Protein AF-0000000087518814 (afdb_homodimer)

Nearest PDB structures (foldseek):
  7utz-assembly1_A  TM=7.780E-01  e=1.121E-02  Homo sapiens
  7t9i-assembly1_A  TM=7.870E-01  e=1.249E-02  Homo sapiens
  1fl7-assembly3_A  TM=7.746E-01  e=1.635E-02  Homo sapiens
  2k8p-assembly1_A  TM=5.997E-01  e=5.975E-02  Homo sapiens
  6l6r-assembly1_C  TM=5.855E-01  e=1.025E-01  Homo sapiens

Organism: NCBI:txid62062

pLDDT: mean 70.69, std 22.8, range [23.52, 96.56]

Solvent-accessible surface area (backbone atoms only — not comparable to full-atom values): 14134 Å² total; per-residue (Å²): 137,84,85,81,82,77,80,77,79,59,64,23,68,44,74,60,77,68,76,71,79,78,71,63,60,31,43,80,39,29,35,80,36,80,43,66,40,51,43,29,52,39,98,83,41,66,24,32,33,75,44,79,37,24,24,12,39,35,21,14,47,15,26,21,31,53,37,39,42,59,49,18,60,76,46,73,62,70,41,54,62,43,55,50,52,32,14,26,29,64,76,33,72,45,75,42,79,40,67,28,49,26,87,93,45,97,57,62,57,73,42,76,42,61,23,43,74,35,41,34,62,35,75,58,68,77,62,86,119,144,84,89,80,79,76,80,76,76,59,59,23,66,49,70,58,79,69,77,70,78,76,70,63,59,30,43,82,39,29,34,80,36,77,45,63,41,50,40,28,51,38,98,84,42,66,25,33,33,76,43,80,36,26,22,13,38,35,21,12,47,16,26,20,30,54,38,40,42,59,50,19,60,74,46,72,62,69,40,55,59,42,54,50,51,32,14,25,30,64,75,32,71,44,76,42,82,40,66,30,51,27,87,91,45,94,57,64,55,73,41,77,42,62,24,43,74,35,41,34,64,35,77,58,68,79,62,87,120

Radius of gyration: 26.0 Å; Cα contacts (8 Å, |Δi|>4): 645; chains: 2; bounding box: 38×91×62 Å

InterPro domains:
  IPR000476 Glycoprotein hormone alpha chain [PF00236] (48-125)
  IPR000476 Glycoprotein hormone alpha chain [PS50277] (38-129)
  IPR029034 Cystine-knot cytokine [G3DSA:2.10.90.10] (36-128)
  IPR029034 Cystine-knot cytokine [SSF57501] (51-124)
  IPR052680 Glycoprotein Hormones Alpha Subunit [PTHR31129] (30-129)

Foldseek 3Di:
DPDPPPPQPQPFPFPFPCPFPADPDDDADKDWTKGKTKGASDPVRLWIDIDIAIDIDDDWDKDKDQDDVVVCVVVVNPPGIDMAIWDKDQPDKDWDWTWIDRPVDPDTDTDIDIHRPDIHTGHPPPPPD/DDDPPPPQPQPQPFPFPCPPPADPDDDADKDWTKTKTKGASDPVRLWIDIDIAIDIDDDWDKDKDQDDPVVCVVVVNPPGIDMAIWDKDQPDKDWDWTWIDRPVDPDTDTDIDIHGDDIHTGHPPPPPD

Sequence (258 aa):
MRNGLWSLELITKFYVLNYVEYWPVGNNNSLLHPFNVTIRSDRRGTCKGTHVVYACVGYCESSAFPSRYSVLVASNFTHNITSASRCCTISKDAKIKVRLDCPRARHHDDIEILTARACHCDMCRKSRYMRNGLWSLELITKFYVLNYVEYWPVGNNNSLLHPFNVTIRSDRRGTCKGTHVVYACVGYCESSAFPSRYSVLVASNFTHNITSASRCCTISKDAKIKVRLDCPRARHHDDIEILTARACHCDMCRKSRY

Secondary structure (DSSP, 8-state):
--------------------------SSEEEEEEEEEEEESSTT-SSEEEEEEEEEEEEEEEEEEEPPHHHHHHTTT---EEEEEEEEEEEEEEEEEEEPB-TT-S-PPEEEEEEEEEEEEEE------/--------------------------SSEEEEEEEEEEEESSTT-SSEEEEEEEEEEEEEEEEEEEPPHHHHHHTTT---EEEEEEEEEEEEEEEEEEEPB-TT-S-PPEEEEEEEEEEEEEE------

Structure (mmCIF, N/CA/C/O backbone):
data_AF-0000000087518814-model_v1
#
loop_
_entity.id
_entity.type
_entity.pdbx_description
1 polymer 'Glycoprotein hormones alpha chain'
#
loop_
_atom_site.group_PDB
_atom_site.id
_atom_site.type_symbol
_atom_site.label_atom_id
_atom_site.label_alt_id
_atom_site.label_comp_id
_atom_site.label_asym_id
_atom_site.label_entity_id
_atom_site.label_seq_id
_atom_site.pdbx_PDB_ins_code
_atom_site.Cartn_x
_atom_site.Cartn_y
_atom_site.Cartn_z
_atom_site.occupancy
_atom_site.B_iso_or_equiv
_atom_site.auth_seq_id
_atom_site.auth_comp_id
_atom_site.auth_asym_id
_atom_site.auth_atom_id
_atom_site.pdbx_PDB_model_num
ATOM 1 N N . MET A 1 1 ? -16.406 -31.062 -44.844 1 24.12 1 MET A N 1
ATOM 2 C CA . MET A 1 1 ? -17.078 -31.328 -43.594 1 24.12 1 MET A CA 1
ATOM 3 C C . MET A 1 1 ? -16.219 -30.844 -42.406 1 24.12 1 MET A C 1
ATOM 5 O O . MET A 1 1 ? -15.172 -31.422 -42.125 1 24.12 1 MET A O 1
ATOM 9 N N . ARG A 1 2 ? -15.828 -29.609 -42.25 1 30.88 2 ARG A N 1
ATOM 10 C CA . ARG A 1 2 ? -14.797 -28.719 -41.719 1 30.88 2 ARG A CA 1
ATOM 11 C C . ARG A 1 2 ? -14.836 -28.672 -40.219 1 30.88 2 ARG A C 1
ATOM 13 O O . ARG A 1 2 ? -15.844 -28.281 -39.625 1 30.88 2 ARG A O 1
ATOM 20 N N . ASN A 1 3 ? -14.18 -29.766 -39.438 1 24.86 3 ASN A N 1
ATOM 21 C CA . ASN A 1 3 ? -14.039 -30.297 -38.062 1 24.86 3 ASN A CA 1
ATOM 22 C C . ASN A 1 3 ? -13.797 -29.172 -37.062 1 24.86 3 ASN A C 1
ATOM 24 O O . ASN A 1 3 ? -12.945 -28.312 -37.281 1 24.86 3 ASN A O 1
ATOM 28 N N . GLY A 1 4 ? -14.82 -28.719 -36.25 1 26.59 4 GLY A N 1
ATOM 29 C CA . GLY A 1 4 ? -15.359 -27.781 -35.281 1 26.59 4 GLY A CA 1
ATOM 30 C C . GLY A 1 4 ? -14.594 -27.781 -33.969 1 26.59 4 GLY A C 1
ATOM 31 O O . GLY A 1 4 ? -14.945 -28.5 -33.031 1 26.59 4 GLY A O 1
ATOM 32 N N . LEU A 1 5 ? -13.18 -28 -33.812 1 27.58 5 LEU A N 1
ATOM 33 C CA . LEU A 1 5 ? -12.227 -28.172 -32.719 1 27.58 5 LEU A CA 1
ATOM 34 C C . LEU A 1 5 ? -12.375 -27.078 -31.688 1 27.58 5 LEU A C 1
ATOM 36 O O . LEU A 1 5 ? -12.078 -25.906 -31.969 1 27.58 5 LEU A O 1
ATOM 40 N N . TRP A 1 6 ? -13.492 -27 -30.984 1 25.48 6 TRP A N 1
ATOM 41 C CA . TRP A 1 6 ? -13.945 -26.188 -29.875 1 25.48 6 TRP A CA 1
ATOM 42 C C . TRP A 1 6 ? -12.914 -26.172 -28.75 1 25.48 6 TRP A C 1
ATOM 44 O O . TRP A 1 6 ? -12.531 -27.219 -28.234 1 25.48 6 TRP A O 1
ATOM 54 N N . SER A 1 7 ? -11.805 -25.344 -28.75 1 25.95 7 SER A N 1
ATOM 55 C CA . SER A 1 7 ? -10.664 -24.984 -27.906 1 25.95 7 SER A CA 1
ATOM 56 C C . SER A 1 7 ? -11.086 -24.797 -26.453 1 25.95 7 SER A C 1
ATOM 58 O O . SER A 1 7 ? -11.977 -24 -26.156 1 25.95 7 SER A O 1
ATOM 60 N N . LEU A 1 8 ? -11.258 -25.844 -25.609 1 26.7 8 LEU A N 1
ATOM 61 C CA . LEU A 1 8 ? -11.609 -26.047 -24.203 1 26.7 8 LEU A CA 1
ATOM 62 C C . LEU A 1 8 ? -10.953 -24.984 -23.328 1 26.7 8 LEU A C 1
ATOM 64 O O . LEU A 1 8 ? -9.75 -24.75 -23.422 1 26.7 8 LEU A O 1
ATOM 68 N N . GLU A 1 9 ? -11.688 -23.969 -22.922 1 26.53 9 GLU A N 1
ATOM 69 C CA . GLU A 1 9 ? -11.5 -22.859 -22 1 26.53 9 GLU A CA 1
ATOM 70 C C . GLU A 1 9 ? -11.039 -23.344 -20.625 1 26.53 9 GLU A C 1
ATOM 72 O O . GLU A 1 9 ? -11.836 -23.859 -19.844 1 26.53 9 GLU A O 1
ATOM 77 N N . LEU A 1 10 ? -9.938 -24.156 -20.438 1 28.5 10 LEU A N 1
ATOM 78 C CA . LEU A 1 10 ? -9.297 -24.672 -19.219 1 28.5 10 LEU A CA 1
ATOM 79 C C . LEU A 1 10 ? -9.359 -23.641 -18.109 1 28.5 10 LEU A C 1
ATOM 81 O O . LEU A 1 10 ? -8.836 -22.531 -18.25 1 28.5 10 LEU A O 1
ATOM 85 N N . ILE A 1 11 ? -10.484 -23.531 -17.406 1 29.33 11 ILE A N 1
ATOM 86 C CA . ILE A 1 11 ? -10.828 -22.75 -16.219 1 29.33 11 ILE A CA 1
ATOM 87 C C . ILE A 1 11 ? -9.898 -23.125 -15.062 1 29.33 11 ILE A C 1
ATOM 89 O O . ILE A 1 11 ? -10 -24.219 -14.5 1 29.33 11 ILE A O 1
ATOM 93 N N . THR A 1 12 ? -8.594 -23.328 -15.133 1 29.7 12 THR A N 1
ATOM 94 C CA . THR A 1 12 ? -7.625 -23.641 -14.086 1 29.7 12 THR A CA 1
ATOM 95 C C . THR A 1 12 ? -7.902 -22.812 -12.836 1 29.7 12 THR A C 1
ATOM 97 O O . THR A 1 12 ? -7.938 -21.578 -12.883 1 29.7 12 THR A O 1
ATOM 100 N N . LYS A 1 13 ? -8.859 -23.25 -11.969 1 29.52 13 LYS A N 1
ATOM 101 C CA . LYS A 1 13 ? -9.234 -22.781 -10.633 1 29.52 13 LYS A CA 1
ATOM 102 C C . LYS A 1 13 ? -8.023 -22.719 -9.711 1 29.52 13 LYS A C 1
ATOM 104 O O . LYS A 1 13 ? -7.426 -23.734 -9.383 1 29.52 13 LYS A O 1
ATOM 109 N N . PHE A 1 14 ? -7.09 -21.969 -9.883 1 29.31 14 PHE A N 1
ATOM 110 C CA . PHE A 1 14 ? -5.879 -21.812 -9.086 1 29.31 14 PHE A CA 1
ATOM 111 C C . PHE A 1 14 ? -6.219 -21.516 -7.633 1 29.31 14 PHE A C 1
ATOM 113 O O . PHE A 1 14 ? -6.785 -20.469 -7.324 1 29.31 14 PHE A O 1
ATOM 120 N N . TYR A 1 15 ? -6.793 -22.578 -6.867 1 26.38 15 TYR A N 1
ATOM 121 C CA . TYR A 1 15 ? -6.871 -22.297 -5.438 1 26.38 15 TYR A CA 1
ATOM 122 C C . TYR A 1 15 ? -5.48 -22.125 -4.84 1 26.38 15 TYR A C 1
ATOM 124 O O . TYR A 1 15 ? -4.672 -23.062 -4.859 1 26.38 15 TYR A O 1
ATOM 132 N N . VAL A 1 16 ? -4.777 -21.156 -5.051 1 28.56 16 VAL A N 1
ATOM 133 C CA . VAL A 1 16 ? -3.484 -20.875 -4.441 1 28.56 16 VAL A CA 1
ATOM 134 C C . VAL A 1 16 ? -3.643 -20.75 -2.928 1 28.56 16 VAL A C 1
ATOM 136 O O . VAL A 1 16 ? -4.418 -19.922 -2.449 1 28.56 16 VAL A O 1
ATOM 139 N N . LEU A 1 17 ? -3.639 -21.891 -2.111 1 26.5 17 LEU A N 1
ATOM 140 C CA . LEU A 1 17 ? -3.525 -21.844 -0.657 1 26.5 17 LEU A CA 1
ATOM 141 C C . LEU A 1 17 ? -2.238 -21.141 -0.234 1 26.5 17 LEU A C 1
ATOM 143 O O . LEU A 1 17 ? -1.145 -21.688 -0.425 1 26.5 17 LEU A O 1
ATOM 147 N N . ASN A 1 18 ? -2.033 -20.031 -0.543 1 28.17 18 ASN A N 1
ATOM 148 C CA . ASN A 1 18 ? -0.794 -19.281 -0.364 1 28.17 18 ASN A CA 1
ATOM 149 C C . ASN A 1 18 ? -0.515 -19 1.11 1 28.17 18 ASN A C 1
ATOM 151 O O . ASN A 1 18 ? -1.258 -18.266 1.758 1 28.17 18 ASN A O 1
ATOM 155 N N . TYR A 1 19 ? -0.22 -20.141 1.867 1 25.91 19 TYR A N 1
ATOM 156 C CA . TYR A 1 19 ? 0.313 -19.766 3.174 1 25.91 19 TYR A CA 1
ATOM 157 C C . TYR A 1 19 ? 1.631 -19.016 3.035 1 25.91 19 TYR A C 1
ATOM 159 O O . TYR A 1 19 ? 2.582 -19.531 2.432 1 25.91 19 TYR A O 1
ATOM 167 N N . VAL A 1 20 ? 1.594 -17.859 2.717 1 34.25 20 VAL A N 1
ATOM 168 C CA . VAL A 1 20 ? 2.828 -17.078 2.686 1 34.25 20 VAL A CA 1
ATOM 169 C C . VAL A 1 20 ? 3.389 -16.953 4.102 1 34.25 20 VAL A C 1
ATOM 171 O O . VAL A 1 20 ? 2.648 -16.656 5.043 1 34.25 20 VAL A O 1
ATOM 174 N N . GLU A 1 21 ? 4.344 -17.781 4.426 1 30.89 21 GLU A N 1
ATOM 175 C CA . GLU A 1 21 ? 5.141 -17.562 5.633 1 30.89 21 GLU A CA 1
ATOM 176 C C . GLU A 1 21 ? 5.746 -16.156 5.652 1 30.89 21 GLU A C 1
ATOM 178 O O . GLU A 1 21 ? 6.316 -15.711 4.656 1 30.89 21 GLU A O 1
ATOM 183 N N . TYR A 1 22 ? 5.168 -15.328 6.344 1 33.75 22 TYR A N 1
ATOM 184 C CA . TYR A 1 22 ? 5.609 -13.953 6.559 1 33.75 22 TYR A CA 1
ATOM 185 C C . TYR A 1 22 ? 6.961 -13.914 7.258 1 33.75 22 TYR A C 1
ATOM 187 O O . TYR A 1 22 ? 7.152 -14.562 8.289 1 33.75 22 TYR A O 1
ATOM 195 N N . TRP A 1 23 ? 7.969 -13.734 6.52 1 33.59 23 TRP A N 1
ATOM 196 C CA . TRP A 1 23 ? 9.266 -13.492 7.152 1 33.59 23 TRP A CA 1
ATOM 197 C C . TRP A 1 23 ? 9.32 -12.086 7.746 1 33.59 23 TRP A C 1
ATOM 199 O O . TRP A 1 23 ? 8.828 -11.133 7.145 1 33.59 23 TRP A O 1
ATOM 209 N N . PRO A 1 24 ? 9.445 -11.867 8.914 1 36.38 24 PRO A N 1
ATOM 210 C CA . PRO A 1 24 ? 9.547 -10.617 9.68 1 36.38 24 PRO A CA 1
ATOM 211 C C . PRO A 1 24 ? 10.633 -9.688 9.148 1 36.38 24 PRO A C 1
ATOM 213 O O . PRO A 1 24 ? 10.797 -8.57 9.648 1 36.38 24 PRO A O 1
ATOM 216 N N . VAL A 1 25 ? 10.844 -9.383 7.875 1 40 25 VAL A N 1
ATOM 217 C CA . VAL A 1 25 ? 12.047 -8.578 7.707 1 40 25 VAL A CA 1
ATOM 218 C C . VAL A 1 25 ? 11.742 -7.113 8.008 1 40 25 VAL A C 1
ATOM 220 O O . VAL A 1 25 ? 10.594 -6.68 7.906 1 40 25 VAL A O 1
ATOM 223 N N . GLY A 1 26 ? 12.594 -6.41 8.797 1 47.31 26 GLY A N 1
ATOM 224 C CA . GLY A 1 26 ? 12.688 -5.012 9.195 1 47.31 26 GLY A CA 1
ATOM 225 C C . GLY A 1 26 ? 12.211 -4.055 8.117 1 47.31 26 GLY A C 1
ATOM 226 O O . GLY A 1 26 ? 11.008 -3.955 7.852 1 47.31 26 GLY A O 1
ATOM 227 N N . ASN A 1 27 ? 13.164 -3.471 7.188 1 60.97 27 ASN A N 1
ATOM 228 C CA . ASN A 1 27 ? 13.203 -2.363 6.238 1 60.97 27 ASN A CA 1
ATOM 229 C C . ASN A 1 27 ? 12.328 -2.633 5.023 1 60.97 27 ASN A C 1
ATOM 231 O O . ASN A 1 27 ? 11.727 -3.703 4.91 1 60.97 27 ASN A O 1
ATOM 235 N N . ASN A 1 28 ? 12.156 -1.524 4.422 1 70.38 28 ASN A N 1
ATOM 236 C CA . ASN A 1 28 ? 11.602 -1.662 3.078 1 70.38 28 ASN A CA 1
ATOM 237 C C . ASN A 1 28 ? 12.172 -2.885 2.361 1 70.38 28 ASN A C 1
ATOM 239 O O . ASN A 1 28 ? 13.352 -2.914 2.016 1 70.38 28 ASN A O 1
ATOM 243 N N . ASN A 1 29 ? 11.305 -3.908 2.412 1 82.69 29 ASN A N 1
ATOM 244 C CA . ASN A 1 29 ? 11.766 -5.152 1.809 1 82.69 29 ASN A CA 1
ATOM 245 C C . ASN A 1 29 ? 10.664 -5.824 0.992 1 82.69 29 ASN A C 1
ATOM 247 O O . ASN A 1 29 ? 9.5 -5.816 1.39 1 82.69 29 ASN A O 1
ATOM 251 N N . SER A 1 30 ? 10.922 -6.273 -0.146 1 89.88 30 SER A N 1
ATOM 252 C CA . SER A 1 30 ? 10.133 -7.117 -1.038 1 89.88 30 SER A CA 1
ATOM 253 C C . SER A 1 30 ? 10.961 -8.273 -1.582 1 89.88 30 SER A C 1
ATOM 255 O O . SER A 1 30 ? 11.93 -8.062 -2.312 1 89.88 30 SER A O 1
ATOM 257 N N . LEU A 1 31 ? 10.57 -9.438 -1.201 1 92.75 31 LEU A N 1
ATOM 258 C CA . LEU A 1 31 ? 11.406 -10.594 -1.502 1 92.75 31 LEU A CA 1
ATOM 259 C C . LEU A 1 31 ? 10.625 -11.641 -2.287 1 92.75 31 LEU A C 1
ATOM 261 O O . LEU A 1 31 ? 9.398 -11.711 -2.186 1 92.75 31 LEU A O 1
ATOM 265 N N . LEU A 1 32 ? 11.445 -12.43 -3.047 1 93.88 32 LEU A N 1
ATOM 266 C CA . LEU A 1 32 ? 10.859 -13.562 -3.746 1 93.88 32 LEU A CA 1
ATOM 267 C C . LEU A 1 32 ? 10.344 -14.602 -2.758 1 93.88 32 LEU A C 1
ATOM 269 O O . LEU A 1 32 ? 11.047 -14.977 -1.818 1 93.88 32 LEU A O 1
ATOM 273 N N . HIS A 1 33 ? 9.148 -14.969 -2.918 1 89.69 33 HIS A N 1
ATOM 274 C CA . HIS A 1 33 ? 8.492 -15.969 -2.086 1 89.69 33 HIS A CA 1
ATOM 275 C C . HIS A 1 33 ? 7.949 -17.109 -2.932 1 89.69 33 HIS A C 1
ATOM 277 O O . HIS A 1 33 ? 7.051 -16.906 -3.752 1 89.69 33 HIS A O 1
ATOM 283 N N . PRO A 1 34 ? 8.422 -18.297 -2.666 1 91 34 PRO A N 1
ATOM 284 C CA . PRO A 1 34 ? 7.914 -19.438 -3.443 1 91 34 PRO A CA 1
ATOM 285 C C . PRO A 1 34 ? 6.566 -19.938 -2.938 1 91 34 PRO A C 1
ATOM 287 O O . PRO A 1 34 ? 6.273 -19.844 -1.742 1 91 34 PRO A O 1
ATOM 290 N N . PHE A 1 35 ? 5.734 -20.391 -3.879 1 83.31 35 PHE A N 1
ATOM 291 C CA . PHE A 1 35 ? 4.492 -21.078 -3.539 1 83.31 35 PHE A CA 1
ATOM 292 C C . PHE A 1 35 ? 4.094 -22.047 -4.637 1 83.31 35 PHE A C 1
ATOM 294 O O . PHE A 1 35 ? 4.562 -21.938 -5.773 1 83.31 35 PHE A O 1
ATOM 301 N N . ASN A 1 36 ? 3.332 -23 -4.215 1 83.25 36 ASN A N 1
ATOM 302 C CA . ASN A 1 36 ? 2.908 -24.031 -5.16 1 83.25 36 ASN A CA 1
ATOM 303 C C . ASN A 1 36 ? 1.622 -23.625 -5.879 1 83.25 36 ASN A C 1
ATOM 305 O O . ASN A 1 36 ? 0.706 -23.078 -5.266 1 83.25 36 ASN A O 1
ATOM 309 N N . VAL A 1 37 ? 1.731 -23.922 -7.16 1 81.31 37 VAL A N 1
ATOM 310 C CA . VAL A 1 37 ? 0.521 -23.734 -7.953 1 81.31 37 VAL A CA 1
ATOM 311 C C . VAL A 1 37 ? 0.115 -25.062 -8.594 1 81.31 37 VAL A C 1
ATOM 313 O O . VAL A 1 37 ? 0.928 -25.703 -9.258 1 81.31 37 VAL A O 1
ATOM 316 N N . THR A 1 38 ? -1.071 -25.406 -8.336 1 81.5 38 THR A N 1
ATOM 317 C CA . THR A 1 38 ? -1.615 -26.594 -8.969 1 81.5 38 THR A CA 1
ATOM 318 C C . THR A 1 38 ? -2.557 -26.234 -10.109 1 81.5 38 THR A C 1
ATOM 320 O O . THR A 1 38 ? -3.502 -25.469 -9.922 1 81.5 38 THR A O 1
ATOM 323 N N . ILE A 1 39 ? -2.17 -26.844 -11.227 1 75.88 39 ILE A N 1
ATOM 324 C CA . ILE A 1 39 ? -2.973 -26.578 -12.422 1 75.88 39 ILE A CA 1
ATOM 325 C C . ILE A 1 39 ? -3.744 -27.844 -12.812 1 75.88 39 ILE A C 1
ATOM 327 O O . ILE A 1 39 ? -3.174 -28.938 -12.859 1 75.88 39 ILE A O 1
ATOM 331 N N . ARG A 1 40 ? -4.969 -27.578 -13.023 1 77.5 40 ARG A N 1
ATOM 332 C CA . ARG A 1 40 ? -5.824 -28.672 -13.477 1 77.5 40 ARG A CA 1
ATOM 333 C C . ARG A 1 40 ? -6.5 -28.328 -14.805 1 77.5 40 ARG A C 1
ATOM 335 O O . ARG A 1 40 ? -6.898 -27.172 -15.016 1 77.5 40 ARG A O 1
ATOM 342 N N . SER A 1 41 ? -6.645 -29.375 -15.656 1 72.31 41 SER A N 1
ATOM 343 C CA . SER A 1 41 ? -7.301 -29.141 -16.938 1 72.31 41 SER A CA 1
ATOM 344 C C . SER A 1 41 ? -8.805 -28.922 -16.766 1 72.31 41 SER A C 1
ATOM 346 O O . SER A 1 41 ? -9.438 -28.234 -17.562 1 72.31 41 SER A O 1
ATOM 348 N N . ASP A 1 42 ? -9.375 -29.531 -15.844 1 70.75 42 ASP A N 1
ATOM 349 C CA . ASP A 1 42 ? -10.789 -29.422 -15.516 1 70.75 42 ASP A CA 1
ATOM 350 C C . ASP A 1 42 ? -11.031 -29.672 -14.031 1 70.75 42 ASP A C 1
ATOM 352 O O . ASP A 1 42 ? -10.086 -29.875 -13.266 1 70.75 42 ASP A O 1
ATOM 356 N N . ARG A 1 43 ? -12.312 -29.484 -13.602 1 74.38 43 ARG A N 1
ATOM 357 C CA . ARG A 1 43 ? -12.672 -29.625 -12.195 1 74.38 43 ARG A CA 1
ATOM 358 C C . ARG A 1 43 ? -12.32 -31.016 -11.672 1 74.38 43 ARG A C 1
ATOM 360 O O . ARG A 1 43 ? -12.008 -31.172 -10.492 1 74.38 43 ARG A O 1
ATOM 367 N N . ARG A 1 44 ? -12.312 -31.984 -12.641 1 74.62 44 ARG A N 1
ATOM 368 C CA . ARG A 1 44 ? -12.047 -33.375 -12.258 1 74.62 44 ARG A CA 1
ATOM 369 C C . ARG A 1 44 ? -10.547 -33.625 -12.18 1 74.62 44 ARG A C 1
ATOM 371 O O . ARG A 1 44 ? -10.125 -34.656 -11.625 1 74.62 44 ARG A O 1
ATOM 378 N N . GLY A 1 45 ? -9.805 -32.688 -12.656 1 75.31 45 GLY A N 1
ATOM 379 C CA . GLY A 1 45 ? -8.359 -32.875 -12.68 1 75.31 45 GLY A CA 1
ATOM 380 C C . GLY A 1 45 ? -7.922 -33.969 -13.641 1 75.31 45 GLY A C 1
ATOM 381 O O . GLY A 1 45 ? -7.039 -34.781 -13.328 1 75.31 45 GLY A O 1
ATOM 382 N N . THR A 1 46 ? -8.562 -34 -14.789 1 76.88 46 THR A N 1
ATOM 383 C CA . THR A 1 46 ? -8.164 -34.969 -15.797 1 76.88 46 THR A CA 1
ATOM 384 C C . THR A 1 46 ? -6.668 -34.875 -16.078 1 76.88 46 THR A C 1
ATOM 386 O O . THR A 1 46 ? -5.984 -35.906 -16.203 1 76.88 46 THR A O 1
ATOM 389 N N . CYS A 1 47 ? -6.277 -33.594 -16.281 1 78.12 47 CYS A N 1
ATOM 390 C CA . CYS A 1 47 ? -4.852 -33.312 -16.344 1 78.12 47 CYS A CA 1
ATOM 391 C C . CYS A 1 47 ? -4.441 -32.406 -15.188 1 78.12 47 CYS A C 1
ATOM 393 O O . CYS A 1 47 ? -5.184 -31.484 -14.82 1 78.12 47 CYS A O 1
ATOM 395 N N . LYS A 1 48 ? -3.277 -32.781 -14.57 1 79.75 48 LYS A N 1
ATOM 396 C CA . LYS A 1 48 ? -2.865 -31.938 -13.445 1 79.75 48 LYS A CA 1
ATOM 397 C C . LYS A 1 48 ? -1.346 -31.812 -13.375 1 79.75 48 LYS A C 1
ATOM 399 O O . LYS A 1 48 ? -0.627 -32.656 -13.938 1 79.75 48 LYS A O 1
ATOM 404 N N . GLY A 1 49 ? -0.929 -30.703 -12.758 1 79.81 49 GLY A N 1
ATOM 405 C CA . GLY A 1 49 ? 0.481 -30.453 -12.5 1 79.81 49 GLY A CA 1
ATOM 406 C C . GLY A 1 49 ? 0.719 -29.422 -11.43 1 79.81 49 GLY A C 1
ATOM 407 O O . GLY A 1 49 ? -0.056 -28.469 -11.297 1 79.81 49 GLY A O 1
ATOM 408 N N . THR A 1 50 ? 1.644 -29.656 -10.594 1 81.69 50 THR A N 1
ATOM 409 C CA . THR A 1 50 ? 2.014 -28.703 -9.555 1 81.69 50 THR A CA 1
ATOM 410 C C . THR A 1 50 ? 3.406 -28.141 -9.82 1 81.69 50 THR A C 1
ATOM 412 O O . THR A 1 50 ? 4.328 -28.875 -10.164 1 81.69 50 THR A O 1
ATOM 415 N N . HIS A 1 51 ? 3.447 -26.875 -9.711 1 82.88 51 HIS A N 1
ATOM 416 C CA . HIS A 1 51 ? 4.707 -26.188 -9.969 1 82.88 51 HIS A CA 1
ATOM 417 C C . HIS A 1 51 ? 4.973 -25.109 -8.922 1 82.88 51 HIS A C 1
ATOM 419 O O . HIS A 1 51 ? 4.035 -24.531 -8.359 1 82.88 51 HIS A O 1
ATOM 425 N N . VAL A 1 52 ? 6.23 -24.906 -8.742 1 86.25 52 VAL A N 1
ATOM 426 C CA . VAL A 1 52 ? 6.625 -23.828 -7.836 1 86.25 52 VAL A CA 1
ATOM 427 C C . VAL A 1 52 ? 6.836 -22.547 -8.633 1 86.25 52 VAL A C 1
ATOM 429 O O . VAL A 1 52 ? 7.527 -22.547 -9.656 1 86.25 52 VAL A O 1
ATOM 432 N N . VAL A 1 53 ? 6.09 -21.547 -8.203 1 88.12 53 VAL A N 1
ATOM 433 C CA . VAL A 1 53 ? 6.32 -20.219 -8.758 1 88.12 53 VAL A CA 1
ATOM 434 C C . VAL A 1 53 ? 6.637 -19.234 -7.633 1 88.12 53 VAL A C 1
ATOM 436 O O . VAL A 1 53 ? 6.531 -19.578 -6.453 1 88.12 53 VAL A O 1
ATOM 439 N N . TYR A 1 54 ? 7.109 -18.047 -8.117 1 91.06 54 TYR A N 1
ATOM 440 C CA . TYR A 1 54 ? 7.535 -17.078 -7.117 1 91.06 54 TYR A CA 1
ATOM 441 C C . TYR A 1 54 ? 6.633 -15.844 -7.129 1 91.06 54 TYR A C 1
ATOM 443 O O . TYR A 1 54 ? 6.215 -15.391 -8.195 1 91.06 54 TYR A O 1
ATOM 451 N N . ALA A 1 55 ? 6.34 -15.383 -5.941 1 92.12 55 ALA A N 1
ATOM 452 C CA . ALA A 1 55 ? 5.656 -14.109 -5.715 1 92.12 55 ALA A CA 1
ATOM 453 C C . ALA A 1 55 ? 6.586 -13.102 -5.043 1 92.12 55 ALA A C 1
ATOM 455 O O . ALA A 1 55 ? 7.723 -13.422 -4.699 1 92.12 55 ALA A O 1
ATOM 456 N N . CYS A 1 56 ? 6.129 -11.875 -4.965 1 90.06 56 CYS A N 1
ATOM 457 C CA . CYS A 1 56 ? 6.82 -10.859 -4.18 1 90.06 56 CYS A CA 1
ATOM 458 C C . CYS A 1 56 ? 6.062 -10.562 -2.889 1 90.06 56 CYS A C 1
ATOM 460 O O . CYS A 1 56 ? 4.883 -10.211 -2.92 1 90.06 56 CYS A O 1
ATOM 462 N N . VAL A 1 57 ? 6.766 -10.82 -1.772 1 89.31 57 VAL A N 1
ATOM 463 C CA . VAL A 1 57 ? 6.152 -10.609 -0.466 1 89.31 57 VAL A CA 1
ATOM 464 C C . VAL A 1 57 ? 7.109 -9.82 0.432 1 89.31 57 VAL A C 1
ATOM 466 O O . VAL A 1 57 ? 8.32 -10.039 0.396 1 89.31 57 VAL A O 1
ATOM 469 N N . GLY A 1 58 ? 6.457 -8.93 1.166 1 88.88 58 GLY A N 1
ATOM 470 C CA . GLY A 1 58 ? 7.293 -8.18 2.092 1 88.88 58 GLY A CA 1
ATOM 471 C C . GLY A 1 58 ? 6.574 -7.008 2.734 1 88.88 58 GLY A C 1
ATOM 472 O O . GLY A 1 58 ? 5.371 -7.074 2.986 1 88.88 58 GLY A O 1
ATOM 473 N N . TYR A 1 59 ? 7.309 -6.074 3.174 1 86.75 59 TYR A N 1
ATOM 474 C CA . TYR A 1 59 ? 6.84 -4.863 3.834 1 86.75 59 TYR A CA 1
ATOM 475 C C . TYR A 1 59 ? 7.375 -3.619 3.133 1 86.75 59 TYR A C 1
ATOM 477 O O . TYR A 1 59 ? 8.586 -3.477 2.947 1 86.75 59 TYR A O 1
ATOM 485 N N . CYS A 1 60 ? 6.438 -2.82 2.729 1 88.12 60 CYS A N 1
ATOM 486 C CA . CYS A 1 60 ? 6.832 -1.615 2.006 1 88.12 60 CYS A CA 1
ATOM 487 C C . CYS A 1 60 ? 6.426 -0.362 2.773 1 88.12 60 CYS A C 1
ATOM 489 O O . CYS A 1 60 ? 5.477 -0.39 3.559 1 88.12 60 CYS A O 1
ATOM 491 N N . GLU A 1 61 ? 7.145 0.67 2.543 1 88.25 61 GLU A N 1
ATOM 492 C CA . GLU A 1 61 ? 6.93 1.945 3.221 1 88.25 61 GLU A CA 1
ATOM 493 C C . GLU A 1 61 ? 5.531 2.49 2.941 1 88.25 61 GLU A C 1
ATOM 495 O O . GLU A 1 61 ? 5.031 2.385 1.819 1 88.25 61 GLU A O 1
ATOM 500 N N . SER A 1 62 ? 4.945 2.986 4.035 1 88.25 62 SER A N 1
ATOM 501 C CA . SER A 1 62 ? 3.645 3.639 3.918 1 88.25 62 SER A CA 1
ATOM 502 C C . SER A 1 62 ? 3.484 4.742 4.957 1 88.25 62 SER A C 1
ATOM 504 O O . SER A 1 62 ? 4.137 4.719 6.004 1 88.25 62 SER A O 1
ATOM 506 N N . SER A 1 63 ? 2.635 5.672 4.555 1 89.25 63 SER A N 1
ATOM 507 C CA . SER A 1 63 ? 2.379 6.781 5.465 1 89.25 63 SER A CA 1
ATOM 508 C C . SER A 1 63 ? 0.959 7.312 5.305 1 89.25 63 SER A C 1
ATOM 510 O O . SER A 1 63 ? 0.343 7.145 4.25 1 89.25 63 SER A O 1
ATOM 512 N N . ALA A 1 64 ? 0.488 7.883 6.418 1 89.88 64 ALA A N 1
ATOM 513 C CA . ALA A 1 64 ? -0.778 8.609 6.457 1 89.88 64 ALA A CA 1
ATOM 514 C C . ALA A 1 64 ? -0.643 9.906 7.258 1 89.88 64 ALA A C 1
ATOM 516 O O . ALA A 1 64 ? -0.237 9.883 8.422 1 89.88 64 ALA A O 1
ATOM 517 N N . PHE A 1 65 ? -1.025 10.953 6.578 1 87.75 65 PHE A N 1
ATOM 518 C CA . PHE A 1 65 ? -0.865 12.281 7.156 1 87.75 65 PHE A CA 1
ATOM 519 C C . PHE A 1 65 ? -2.189 13.039 7.152 1 87.75 65 PHE A C 1
ATOM 521 O O . PHE A 1 65 ? -3.014 12.852 6.254 1 87.75 65 PHE A O 1
ATOM 528 N N . PRO A 1 66 ? -2.301 13.906 8.211 1 85 66 PRO A N 1
ATOM 529 C CA . PRO A 1 66 ? -3.355 14.898 7.992 1 85 66 PRO A CA 1
ATOM 530 C C . PRO A 1 66 ? -3.148 15.711 6.715 1 85 66 PRO A C 1
ATOM 532 O O . PRO A 1 66 ? -2.027 16.141 6.426 1 85 66 PRO A O 1
ATOM 535 N N . SER A 1 67 ? -4.25 15.891 5.973 1 83.06 67 SER A N 1
ATOM 536 C CA . SER A 1 67 ? -4.113 16.531 4.668 1 83.06 67 SER A CA 1
ATOM 537 C C . SER A 1 67 ? -3.693 17.984 4.805 1 83.06 67 SER A C 1
ATOM 539 O O . SER A 1 67 ? -4.043 18.641 5.785 1 83.06 67 SER A O 1
ATOM 541 N N . ARG A 1 68 ? -3.02 18.312 3.783 1 77.5 68 ARG A N 1
ATOM 542 C CA . ARG A 1 68 ? -2.678 19.719 3.695 1 77.5 68 ARG A CA 1
ATOM 543 C C . ARG A 1 68 ? -3.918 20.562 3.434 1 77.5 68 ARG A C 1
ATOM 545 O O . ARG A 1 68 ? -4.945 20.062 2.98 1 77.5 68 ARG A O 1
ATOM 552 N N . TYR A 1 69 ? -3.797 21.812 3.74 1 73.12 69 TYR A N 1
ATOM 553 C CA . TYR A 1 69 ? -4.934 22.703 3.594 1 73.12 69 TYR A CA 1
ATOM 554 C C . TYR A 1 69 ? -5.414 22.75 2.148 1 73.12 69 TYR A C 1
ATOM 556 O O . TYR A 1 69 ? -6.617 22.781 1.888 1 73.12 69 TYR A O 1
ATOM 564 N N . SER A 1 70 ? -4.418 22.766 1.236 1 75.06 70 SER A N 1
ATOM 565 C CA . SER A 1 70 ? -4.801 22.797 -0.172 1 75.06 70 SER A CA 1
ATOM 566 C C . SER A 1 70 ? -5.652 21.594 -0.548 1 75.06 70 SER A C 1
ATOM 568 O O . SER A 1 70 ? -6.602 21.719 -1.327 1 75.06 70 SER A O 1
ATOM 570 N N . VAL A 1 71 ? -5.316 20.531 -0.077 1 78.25 71 VAL A N 1
ATOM 571 C CA . VAL A 1 71 ? -6.074 19.312 -0.331 1 78.25 71 VAL A CA 1
ATOM 572 C C . VAL A 1 71 ? -7.438 19.391 0.356 1 78.25 71 VAL A C 1
ATOM 574 O O . VAL A 1 71 ? -8.453 19.016 -0.223 1 78.25 71 VAL A O 1
ATOM 577 N N . LEU A 1 72 ? -7.434 19.922 1.584 1 78.81 72 LEU A N 1
ATOM 578 C CA . LEU A 1 72 ? -8.688 20.094 2.32 1 78.81 72 LEU A CA 1
ATOM 579 C C . LEU A 1 72 ? -9.656 20.984 1.559 1 78.81 72 LEU A C 1
ATOM 581 O O . LEU A 1 72 ? -10.805 20.609 1.34 1 78.81 72 LEU A O 1
ATOM 585 N N . VAL A 1 73 ? -9.164 22.062 1.022 1 78 73 VAL A N 1
ATOM 586 C CA . VAL A 1 73 ? -10 23.016 0.309 1 78 73 VAL A CA 1
ATOM 587 C C . VAL A 1 73 ? -10.492 22.406 -1 1 78 73 VAL A C 1
ATOM 589 O O . VAL A 1 73 ? -11.672 22.5 -1.337 1 78 73 VAL A O 1
ATOM 592 N N . ALA A 1 74 ? -9.531 21.828 -1.648 1 83.94 74 ALA A N 1
ATOM 593 C CA . ALA A 1 74 ? -9.875 21.25 -2.947 1 83.94 74 ALA A CA 1
ATOM 594 C C . ALA A 1 74 ? -10.914 20.141 -2.801 1 83.94 74 ALA A C 1
ATOM 596 O O . ALA A 1 74 ? -11.703 19.891 -3.719 1 83.94 74 ALA A O 1
ATOM 597 N N . SER A 1 75 ? -11.008 19.531 -1.738 1 82.44 75 SER A N 1
ATOM 598 C CA . SER A 1 75 ? -11.938 18.438 -1.498 1 82.44 75 SER A CA 1
ATOM 599 C C . SER A 1 75 ? -13.148 18.891 -0.691 1 82.44 75 SER A C 1
ATOM 601 O O . SER A 1 75 ? -13.953 18.078 -0.247 1 82.44 75 SER A O 1
ATOM 603 N N . ASN A 1 76 ? -13.258 20.156 -0.475 1 85.06 76 ASN A N 1
ATOM 604 C CA . ASN A 1 76 ? -14.289 20.688 0.403 1 85.06 76 ASN A CA 1
ATOM 605 C C . ASN A 1 76 ? -14.273 20.016 1.771 1 85.06 76 ASN A C 1
ATOM 607 O O . ASN A 1 76 ? -15.32 19.625 2.285 1 85.06 76 ASN A O 1
ATOM 611 N N . PHE A 1 77 ? -13 19.734 2.254 1 76.25 77 PHE A N 1
ATOM 612 C CA . PHE A 1 77 ? -12.695 19.266 3.6 1 76.25 77 PHE A CA 1
ATOM 613 C C . PHE A 1 77 ? -13.188 17.844 3.803 1 76.25 77 PHE A C 1
ATOM 615 O O . PHE A 1 77 ? -13.43 17.422 4.938 1 76.25 77 PHE A O 1
ATOM 622 N N . THR A 1 78 ? -13.352 17.109 2.717 1 82.56 78 THR A N 1
ATOM 623 C CA . THR A 1 78 ? -13.766 15.719 2.822 1 82.56 78 THR A CA 1
ATOM 624 C C . THR A 1 78 ? -12.555 14.797 2.871 1 82.56 78 THR A C 1
ATOM 626 O O . THR A 1 78 ? -12.641 13.672 3.377 1 82.56 78 THR A O 1
ATOM 629 N N . HIS A 1 79 ? -11.43 15.281 2.33 1 83.81 79 HIS A N 1
ATOM 630 C CA . HIS A 1 79 ? -10.203 14.492 2.336 1 83.81 79 HIS A CA 1
ATOM 631 C C . HIS A 1 79 ? -9.242 14.977 3.412 1 83.81 79 HIS A C 1
ATOM 633 O O . HIS A 1 79 ? -8.273 15.688 3.113 1 83.81 79 HIS A O 1
ATOM 639 N N . ASN A 1 80 ? -9.383 14.469 4.551 1 81.88 80 ASN A N 1
ATOM 640 C CA . ASN A 1 80 ? -8.664 14.977 5.711 1 81.88 80 ASN A CA 1
ATOM 641 C C . ASN A 1 80 ? -7.34 14.242 5.918 1 81.88 80 ASN A C 1
ATOM 643 O O . ASN A 1 80 ? -6.473 14.711 6.66 1 81.88 80 ASN A O 1
ATOM 647 N N . ILE A 1 81 ? -7.363 13.078 5.25 1 86.62 81 ILE A N 1
ATOM 648 C CA . ILE A 1 81 ? -6.152 12.281 5.391 1 86.62 81 ILE A CA 1
ATOM 649 C C . ILE A 1 81 ? -5.543 12.031 4.012 1 86.62 81 ILE A C 1
ATOM 651 O O . ILE A 1 81 ? -6.258 11.711 3.061 1 86.62 81 ILE A O 1
ATOM 655 N N . THR A 1 82 ? -4.246 12.266 3.904 1 84.38 82 THR A N 1
ATOM 656 C CA . THR A 1 82 ? -3.473 11.906 2.723 1 84.38 82 THR A CA 1
ATOM 657 C C . THR A 1 82 ? -2.545 10.727 3.025 1 84.38 82 THR A C 1
ATOM 659 O O . THR A 1 82 ? -1.779 10.773 3.99 1 84.38 82 THR A O 1
ATOM 662 N N . SER A 1 83 ? -2.723 9.727 2.25 1 85.94 83 SER A N 1
ATOM 663 C CA . SER A 1 83 ? -1.891 8.547 2.463 1 85.94 83 SER A CA 1
ATOM 664 C C . SER A 1 83 ? -1.056 8.227 1.228 1 85.94 83 SER A C 1
ATOM 666 O O . SER A 1 83 ? -1.403 8.633 0.116 1 85.94 83 SER A O 1
ATOM 668 N N . ALA A 1 84 ? 0.098 7.691 1.503 1 84.25 84 ALA A N 1
ATOM 669 C CA . ALA A 1 84 ? 0.996 7.184 0.468 1 84.25 84 ALA A CA 1
ATOM 670 C C . ALA A 1 84 ? 1.546 5.812 0.845 1 84.25 84 ALA A C 1
ATOM 672 O O . ALA A 1 84 ? 1.834 5.551 2.016 1 84.25 84 ALA A O 1
ATOM 673 N N . SER A 1 85 ? 1.577 5.008 -0.13 1 86.31 85 SER A N 1
ATOM 674 C CA . SER A 1 85 ? 2.105 3.676 0.151 1 86.31 85 SER A CA 1
ATOM 675 C C . SER A 1 85 ? 2.879 3.125 -1.042 1 86.31 85 SER A C 1
ATOM 677 O O . SER A 1 85 ? 2.57 3.449 -2.191 1 86.31 85 SER A O 1
ATOM 679 N N . ARG A 1 86 ? 3.846 2.443 -0.721 1 86.38 86 ARG A N 1
ATOM 680 C CA . ARG A 1 86 ? 4.484 1.559 -1.69 1 86.38 86 ARG A CA 1
ATOM 681 C C . ARG A 1 86 ? 4.023 0.117 -1.498 1 86.38 86 ARG A C 1
ATOM 683 O O . ARG A 1 86 ? 3.609 -0.268 -0.403 1 86.38 86 ARG A O 1
ATOM 690 N N . CYS A 1 87 ? 4.066 -0.603 -2.57 1 86.75 87 CYS A N 1
ATOM 691 C CA . CYS A 1 87 ? 3.629 -1.994 -2.555 1 86.75 87 CYS A CA 1
ATOM 692 C C . CYS A 1 87 ? 4.66 -2.896 -3.223 1 86.75 87 CYS A C 1
ATOM 694 O O . CYS A 1 87 ? 5.445 -2.441 -4.055 1 86.75 87 CYS A O 1
ATOM 696 N N . CYS A 1 88 ? 4.629 -4.105 -2.777 1 89.19 88 CYS A N 1
ATOM 697 C CA . CYS A 1 88 ? 5.457 -5.09 -3.471 1 89.19 88 CYS A CA 1
ATOM 698 C C . CYS A 1 88 ? 5.07 -5.184 -4.941 1 89.19 88 CYS A C 1
ATOM 700 O O . CYS A 1 88 ? 3.887 -5.215 -5.277 1 89.19 88 CYS A O 1
ATOM 702 N N . THR A 1 89 ? 6.074 -5.211 -5.797 1 91.25 89 THR A N 1
ATOM 703 C CA . THR A 1 89 ? 5.863 -5.348 -7.234 1 91.25 89 THR A CA 1
ATOM 704 C C . THR A 1 89 ? 6.816 -6.387 -7.82 1 91.25 89 THR A C 1
ATOM 706 O O . THR A 1 89 ? 7.922 -6.578 -7.316 1 91.25 89 THR A O 1
ATOM 709 N N . ILE A 1 90 ? 6.293 -7.105 -8.758 1 91.44 90 ILE A N 1
ATOM 710 C CA . ILE A 1 90 ? 7.145 -7.977 -9.562 1 91.44 90 ILE A CA 1
ATOM 711 C C . ILE A 1 90 ? 7.852 -7.156 -10.641 1 91.44 90 ILE A C 1
ATOM 713 O O . ILE A 1 90 ? 7.262 -6.828 -11.672 1 91.44 90 ILE A O 1
ATOM 717 N N . SER A 1 91 ? 9.141 -6.828 -10.383 1 93.06 91 SER A N 1
ATOM 718 C CA . SER A 1 91 ? 9.875 -5.934 -11.273 1 93.06 91 SER A CA 1
ATOM 719 C C . SER A 1 91 ? 10.453 -6.691 -12.461 1 93.06 91 SER A C 1
ATOM 721 O O . SER A 1 91 ? 10.797 -6.086 -13.484 1 93.06 91 SER A O 1
ATOM 723 N N . LYS A 1 92 ? 10.664 -7.945 -12.352 1 95.06 92 LYS A N 1
ATOM 724 C CA . LYS A 1 92 ? 11.023 -8.875 -13.422 1 95.06 92 LYS A CA 1
ATOM 725 C C . LYS A 1 92 ? 10.234 -10.172 -13.305 1 95.06 92 LYS A C 1
ATOM 727 O O . LYS A 1 92 ? 10.047 -10.703 -12.211 1 95.06 92 LYS A O 1
ATOM 732 N N . ASP A 1 93 ? 9.719 -10.531 -14.453 1 92.75 93 ASP A N 1
ATOM 733 C CA . ASP A 1 93 ? 8.969 -11.781 -14.438 1 92.75 93 ASP A CA 1
ATOM 734 C C . ASP A 1 93 ? 9.43 -12.719 -15.555 1 92.75 93 ASP A C 1
ATOM 736 O O . ASP A 1 93 ? 10.227 -12.32 -16.422 1 92.75 93 ASP A O 1
ATOM 740 N N . ALA A 1 94 ? 9.047 -13.961 -15.422 1 93.31 94 ALA A N 1
ATOM 741 C CA . ALA A 1 94 ? 9.273 -14.984 -16.438 1 93.31 94 ALA A CA 1
ATOM 742 C C . ALA A 1 94 ? 8.031 -15.859 -16.625 1 93.31 94 ALA A C 1
ATOM 744 O O . ALA A 1 94 ? 7.203 -15.961 -15.711 1 93.31 94 ALA A O 1
ATOM 745 N N . LYS A 1 95 ? 7.957 -16.344 -17.844 1 86.69 95 LYS A N 1
ATOM 746 C CA . LYS A 1 95 ? 6.93 -17.344 -18.109 1 86.69 95 LYS A CA 1
ATOM 747 C C . LYS A 1 95 ? 7.52 -18.75 -18.109 1 86.69 95 LYS A C 1
ATOM 749 O O . LYS A 1 95 ? 8.547 -19 -18.734 1 86.69 95 LYS A O 1
ATOM 754 N N . ILE A 1 96 ? 6.895 -19.578 -17.328 1 83.44 96 ILE A N 1
ATOM 755 C CA . ILE A 1 96 ? 7.379 -20.953 -17.266 1 83.44 96 ILE A CA 1
ATOM 756 C C . ILE A 1 96 ? 6.352 -21.875 -17.906 1 83.44 96 ILE A C 1
ATOM 758 O O . ILE A 1 96 ? 5.148 -21.734 -17.688 1 83.44 96 ILE A O 1
ATOM 762 N N . LYS A 1 97 ? 6.906 -22.781 -18.672 1 82.12 97 LYS A N 1
ATOM 763 C CA . LYS A 1 97 ? 6.055 -23.797 -19.281 1 82.12 97 LYS A CA 1
ATOM 764 C C . LYS A 1 97 ? 5.828 -24.969 -18.328 1 82.12 97 LYS A C 1
ATOM 766 O O . LYS A 1 97 ? 6.785 -25.547 -17.812 1 82.12 97 LYS A O 1
ATOM 771 N N . VAL A 1 98 ? 4.574 -25.156 -18.062 1 78.31 98 VAL A N 1
ATOM 772 C CA . VAL A 1 98 ? 4.238 -26.234 -17.141 1 78.31 98 VAL A CA 1
ATOM 773 C C . VAL A 1 98 ? 3.605 -27.391 -17.906 1 78.31 98 VAL A C 1
ATOM 775 O O . VAL A 1 98 ? 2.678 -27.188 -18.688 1 78.31 98 VAL A O 1
ATOM 778 N N . ARG A 1 99 ? 4.164 -28.578 -17.688 1 78.81 99 ARG A N 1
ATOM 779 C CA . ARG A 1 99 ? 3.615 -29.781 -18.297 1 78.81 99 ARG A CA 1
ATOM 780 C C . ARG A 1 99 ? 2.613 -30.453 -17.359 1 78.81 99 ARG A C 1
ATOM 782 O O . ARG A 1 99 ? 2.881 -30.609 -16.156 1 78.81 99 ARG A O 1
ATOM 789 N N . LEU A 1 100 ? 1.493 -30.672 -17.938 1 80.38 100 LEU A N 1
ATOM 790 C CA . LEU A 1 100 ? 0.47 -31.344 -17.141 1 80.38 100 LEU A CA 1
ATOM 791 C C . LEU A 1 100 ? 0.523 -32.844 -17.359 1 80.38 100 LEU A C 1
ATOM 793 O O . LEU A 1 100 ? 0.768 -33.312 -18.484 1 80.38 100 LEU A O 1
ATOM 797 N N . ASP A 1 101 ? 0.429 -33.562 -16.297 1 82.06 101 ASP A N 1
ATOM 798 C CA . ASP A 1 101 ? 0.311 -35 -16.375 1 82.06 101 ASP A CA 1
ATOM 799 C C . ASP A 1 101 ? -1.132 -35.438 -16.641 1 82.06 101 ASP A C 1
ATOM 801 O O . ASP A 1 101 ? -2.043 -35.062 -15.898 1 82.06 101 ASP A O 1
ATOM 805 N N . CYS A 1 102 ? -1.229 -36.094 -17.859 1 82.94 102 CYS A N 1
ATOM 806 C CA . CYS A 1 102 ? -2.533 -36.625 -18.219 1 82.94 102 CYS A CA 1
ATOM 807 C C . CYS A 1 102 ? -2.488 -38.156 -18.281 1 82.94 102 CYS A C 1
ATOM 809 O O . CYS A 1 102 ? -2.088 -38.75 -19.297 1 82.94 102 CYS A O 1
ATOM 811 N N . PRO A 1 103 ? -2.893 -38.781 -17.203 1 76.88 103 PRO A N 1
ATOM 812 C CA . PRO A 1 103 ? -2.777 -40.25 -17.172 1 76.88 103 PRO A CA 1
ATOM 813 C C . PRO A 1 103 ? -3.414 -40.906 -18.406 1 76.88 103 PRO A C 1
ATOM 815 O O . PRO A 1 103 ? -2.926 -41.938 -18.875 1 76.88 103 PRO A O 1
ATOM 818 N N . ARG A 1 104 ? -4.637 -40.594 -18.859 1 73.88 104 ARG A N 1
ATOM 819 C CA . ARG A 1 104 ? -5.316 -41.312 -19.953 1 73.88 104 ARG A CA 1
ATOM 820 C C . ARG A 1 104 ? -5.008 -40.656 -21.297 1 73.88 104 ARG A C 1
ATOM 822 O O . ARG A 1 104 ? -5.469 -41.125 -22.344 1 73.88 104 ARG A O 1
ATOM 829 N N . ALA A 1 105 ? -4.406 -39.438 -21.297 1 62.59 105 ALA A N 1
ATO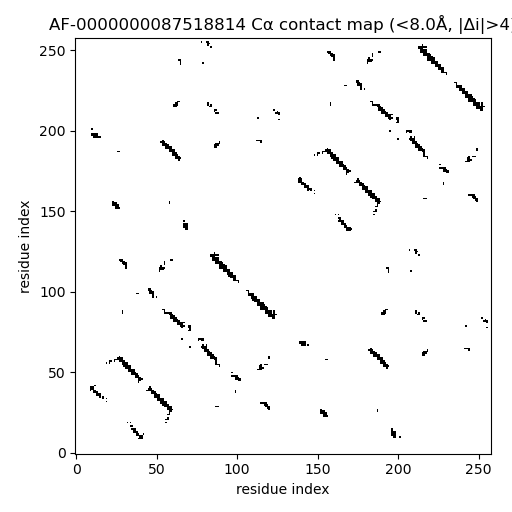M 830 C CA . ALA A 1 105 ? -4.199 -38.75 -22.562 1 62.59 105 ALA A CA 1
ATOM 831 C C . ALA A 1 105 ? -2.713 -38.656 -22.906 1 62.59 105 ALA A C 1
ATOM 833 O O . ALA A 1 105 ? -1.867 -38.625 -22 1 62.59 105 ALA A O 1
ATOM 834 N N . ARG A 1 106 ? -2.324 -39.062 -24.094 1 62.94 106 ARG A N 1
ATOM 835 C CA . ARG A 1 106 ? -0.969 -39.031 -24.641 1 62.94 106 ARG A CA 1
ATOM 836 C C . ARG A 1 106 ? -0.455 -37.594 -24.734 1 62.94 106 ARG A C 1
ATOM 838 O O . ARG A 1 106 ? 0.708 -37.375 -25.078 1 62.94 106 ARG A O 1
ATOM 845 N N . HIS A 1 107 ? -1.41 -36.656 -24.531 1 59.25 107 HIS A N 1
ATOM 846 C CA . HIS A 1 107 ? -0.944 -35.281 -24.797 1 59.25 107 HIS A CA 1
ATOM 847 C C . HIS A 1 107 ? -0.812 -34.5 -23.5 1 59.25 107 HIS A C 1
ATOM 849 O O . HIS A 1 107 ? -1.502 -34.781 -22.531 1 59.25 107 HIS A O 1
ATOM 855 N N . HIS A 1 108 ? 0.422 -33.938 -23.531 1 61.19 108 HIS A N 1
ATOM 856 C CA . HIS A 1 108 ? 0.638 -32.969 -22.469 1 61.19 108 HIS A CA 1
ATOM 857 C C . HIS A 1 108 ? 0.238 -31.547 -22.906 1 61.19 108 HIS A C 1
ATOM 859 O O . HIS A 1 108 ? 0.373 -31.203 -24.078 1 61.19 108 HIS A O 1
ATOM 865 N N . ASP A 1 109 ? -0.711 -31 -22.234 1 62.59 109 ASP A N 1
ATOM 866 C CA . ASP A 1 109 ? -0.939 -29.562 -22.453 1 62.59 109 ASP A CA 1
ATOM 867 C C . ASP A 1 109 ? 0.048 -28.719 -21.656 1 62.59 109 ASP A C 1
ATOM 869 O O . ASP A 1 109 ? 0.347 -29.031 -20.5 1 62.59 109 ASP A O 1
ATOM 873 N N . ASP A 1 110 ? 0.841 -27.906 -22.484 1 67.38 110 ASP A N 1
ATOM 874 C CA . ASP A 1 110 ? 1.707 -26.969 -21.797 1 67.38 110 ASP A CA 1
ATOM 875 C C . ASP A 1 110 ? 0.97 -25.656 -21.484 1 67.38 110 ASP A C 1
ATOM 877 O O . ASP A 1 110 ? 0.183 -25.188 -22.312 1 67.38 110 ASP A O 1
ATOM 881 N N . ILE A 1 111 ? 1.025 -25.344 -20.25 1 72.75 111 ILE A N 1
ATOM 882 C CA . ILE A 1 111 ? 0.481 -24.047 -19.859 1 72.75 111 ILE A CA 1
ATOM 883 C C . ILE A 1 111 ? 1.609 -23.141 -19.375 1 72.75 111 ILE A C 1
ATOM 885 O O . ILE A 1 111 ? 2.592 -23.609 -18.797 1 72.75 111 ILE A O 1
ATOM 889 N N . GLU A 1 112 ? 1.5 -21.906 -19.797 1 78.62 112 GLU A N 1
ATOM 890 C CA . GLU A 1 112 ? 2.479 -20.938 -19.312 1 78.62 112 GLU A CA 1
ATOM 891 C C . GLU A 1 112 ? 1.98 -20.234 -18.062 1 78.62 112 GLU A C 1
ATOM 893 O O . GLU A 1 112 ? 0.826 -19.812 -17.984 1 78.62 112 GLU A O 1
ATOM 898 N N . ILE A 1 113 ? 2.885 -20.234 -17.062 1 81.12 113 ILE A N 1
ATOM 899 C CA . ILE A 1 113 ? 2.549 -19.547 -15.82 1 81.12 113 ILE A CA 1
ATOM 900 C C . ILE A 1 113 ? 3.588 -18.469 -15.523 1 81.12 113 ILE A C 1
ATOM 902 O O . ILE A 1 113 ? 4.785 -18.672 -15.742 1 81.12 113 ILE A O 1
ATOM 906 N N . LEU A 1 114 ? 3.084 -17.406 -15.031 1 87.31 114 LEU A N 1
ATOM 907 C CA . LEU A 1 114 ? 3.965 -16.297 -14.664 1 87.31 114 LEU A CA 1
ATOM 908 C C . LEU A 1 114 ? 4.633 -16.547 -13.32 1 87.31 114 LEU A C 1
ATOM 910 O O . LEU A 1 114 ? 3.998 -17.062 -12.398 1 87.31 114 LEU A O 1
ATOM 914 N N . THR A 1 115 ? 5.941 -16.172 -13.328 1 90.19 115 T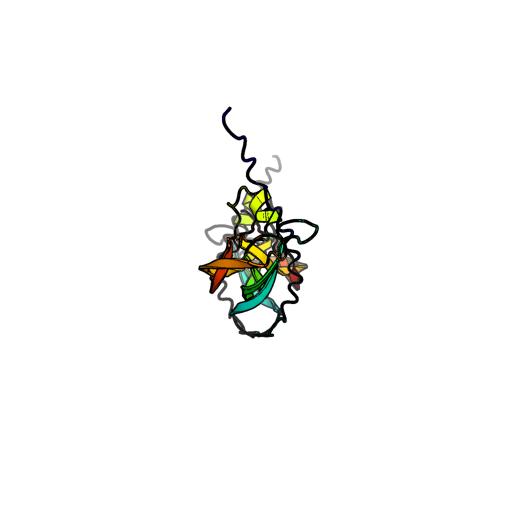HR A N 1
ATOM 915 C CA . THR A 1 115 ? 6.684 -16.266 -12.078 1 90.19 115 THR A CA 1
ATOM 916 C C . THR A 1 115 ? 7.559 -15.031 -11.867 1 90.19 115 THR A C 1
ATOM 918 O O . THR A 1 115 ? 8.125 -14.5 -12.828 1 90.19 115 THR A O 1
ATOM 921 N N . ALA A 1 116 ? 7.629 -14.602 -10.633 1 94.56 116 ALA A N 1
ATOM 922 C CA . ALA A 1 116 ? 8.469 -13.445 -10.312 1 94.56 116 ALA A CA 1
ATOM 923 C C . ALA A 1 116 ? 9.953 -13.828 -10.344 1 94.56 116 ALA A C 1
ATOM 925 O O . ALA A 1 116 ? 10.328 -14.906 -9.883 1 94.56 116 ALA A O 1
ATOM 926 N N . ARG A 1 117 ? 10.758 -12.922 -10.891 1 96.56 117 ARG A N 1
ATOM 927 C CA . ARG A 1 117 ? 12.203 -13.102 -10.891 1 96.56 117 ARG A CA 1
ATOM 928 C C . ARG A 1 117 ? 12.883 -12.039 -10.023 1 96.56 117 ARG A C 1
ATOM 930 O O . ARG A 1 117 ? 14.016 -12.234 -9.57 1 96.56 117 ARG A O 1
ATOM 937 N N . ALA A 1 118 ? 12.211 -10.875 -9.914 1 95.94 118 ALA A N 1
ATOM 938 C CA . ALA A 1 118 ? 12.711 -9.797 -9.062 1 95.94 118 ALA A CA 1
ATOM 939 C C . ALA A 1 118 ? 11.555 -9.008 -8.445 1 95.94 118 ALA A C 1
ATOM 941 O O . ALA A 1 118 ? 10.492 -8.875 -9.055 1 95.94 118 ALA A O 1
ATOM 942 N N . CYS A 1 119 ? 11.852 -8.602 -7.242 1 92.56 119 CYS A N 1
ATOM 943 C CA . CYS A 1 119 ? 10.844 -7.879 -6.477 1 92.56 119 CYS A CA 1
ATOM 944 C C . CYS A 1 119 ? 11.359 -6.516 -6.035 1 92.56 119 CYS A C 1
ATOM 946 O O . CYS A 1 119 ? 12.555 -6.355 -5.781 1 92.56 119 CYS A O 1
ATOM 948 N N . HIS A 1 120 ? 10.445 -5.559 -6.004 1 91.81 120 HIS A N 1
ATOM 949 C CA . HIS A 1 120 ? 10.758 -4.234 -5.48 1 91.81 120 HIS A CA 1
ATOM 950 C C . HIS A 1 120 ? 9.516 -3.559 -4.914 1 91.81 120 HIS A C 1
ATOM 952 O O . HIS A 1 120 ? 8.391 -3.885 -5.309 1 91.81 120 HIS A O 1
ATOM 958 N N . CYS A 1 121 ? 9.773 -2.75 -3.828 1 89.81 121 CYS A N 1
ATOM 959 C CA . CYS A 1 121 ? 8.695 -1.862 -3.408 1 89.81 121 CYS A CA 1
ATOM 960 C C . CYS A 1 121 ? 8.539 -0.695 -4.379 1 89.81 121 CYS A C 1
ATOM 962 O O . CYS A 1 121 ? 9.508 0.015 -4.66 1 89.81 121 CYS A O 1
ATOM 964 N N . ASP A 1 122 ? 7.328 -0.574 -4.945 1 89.12 122 ASP A N 1
ATOM 965 C CA . ASP A 1 122 ? 7.012 0.493 -5.891 1 89.12 122 ASP A CA 1
ATOM 966 C C . ASP A 1 122 ? 5.566 0.958 -5.73 1 89.12 122 ASP A C 1
ATOM 968 O O . ASP A 1 122 ? 4.902 0.604 -4.754 1 89.12 122 ASP A O 1
ATOM 972 N N . MET A 1 123 ? 5.137 1.87 -6.664 1 82.88 123 MET A N 1
ATOM 973 C CA . MET A 1 123 ? 3.771 2.379 -6.594 1 82.88 123 MET A CA 1
ATOM 974 C C . MET A 1 123 ? 2.764 1.236 -6.621 1 82.88 123 MET A C 1
ATOM 976 O O . MET A 1 123 ? 2.92 0.285 -7.391 1 82.88 123 MET A O 1
ATOM 980 N N . CYS A 1 124 ? 1.858 1.316 -5.598 1 73.69 124 CYS A N 1
ATOM 981 C CA . CYS A 1 124 ? 0.816 0.297 -5.547 1 73.69 124 CYS A CA 1
ATOM 982 C C . CYS A 1 124 ? -0.013 0.301 -6.824 1 73.69 124 CYS A C 1
ATOM 984 O O . CYS A 1 124 ? -0.434 1.36 -7.293 1 73.69 124 CYS A O 1
ATOM 986 N N . ARG A 1 125 ? 0.119 -0.684 -7.602 1 60.47 125 ARG A N 1
ATOM 987 C CA . ARG A 1 125 ? -0.739 -0.806 -8.773 1 60.47 125 ARG A CA 1
ATOM 988 C C . ARG A 1 125 ? -2.08 -1.435 -8.414 1 60.47 125 ARG A C 1
ATOM 990 O O . ARG A 1 125 ? -2.146 -2.621 -8.086 1 60.47 125 ARG A O 1
ATOM 997 N N . LYS A 1 126 ? -2.9 -0.75 -7.57 1 52.44 126 LYS A N 1
ATOM 998 C CA . LYS A 1 126 ? -4.152 -1.334 -7.094 1 52.44 126 LYS A CA 1
ATOM 999 C C . LYS A 1 126 ? -4.926 -1.974 -8.242 1 52.44 126 LYS A C 1
ATOM 1001 O O . LYS A 1 126 ? -5.105 -1.36 -9.297 1 52.44 126 LYS A O 1
ATOM 1006 N N . SER A 1 127 ? -4.863 -3.25 -8.32 1 47.47 127 SER A N 1
ATOM 1007 C CA . SER A 1 127 ? -5.723 -3.965 -9.258 1 47.47 127 SER A CA 1
ATOM 1008 C C . SER A 1 127 ? -7.184 -3.895 -8.836 1 47.47 127 SER A C 1
ATOM 1010 O O . SER A 1 127 ? -7.508 -4.117 -7.664 1 47.47 127 SER A O 1
ATOM 1012 N N . ARG A 1 128 ? -7.953 -2.918 -9.133 1 42.62 128 ARG A N 1
ATOM 1013 C CA . ARG A 1 128 ? -9.398 -2.914 -8.961 1 42.62 128 ARG A CA 1
ATOM 1014 C C . ARG A 1 128 ? -10.031 -4.141 -9.609 1 42.62 128 ARG A C 1
ATOM 1016 O O . ARG A 1 128 ? -9.961 -4.312 -10.828 1 42.62 128 ARG A O 1
ATOM 1023 N N . TYR A 1 129 ? -9.617 -5.34 -9.406 1 37.97 129 TYR A N 1
ATOM 1024 C CA . TYR A 1 129 ? -10.562 -6.324 -9.922 1 37.97 129 TYR A CA 1
ATOM 1025 C C . TYR A 1 129 ? -11.398 -6.918 -8.789 1 37.97 129 TYR A C 1
ATOM 1027 O O . TYR A 1 129 ? -10.938 -7.016 -7.652 1 37.97 129 TYR A O 1
ATOM 1035 N N . MET B 1 1 ? -25.938 49.562 8.305 1 24.52 1 MET B N 1
ATOM 1036 C CA . MET B 1 1 ? -24.531 49.531 7.902 1 24.52 1 MET B CA 1
ATOM 1037 C C . MET B 1 1 ? -23.953 48.156 8.055 1 24.52 1 MET B C 1
ATOM 1039 O O . MET B 1 1 ? -23.719 47.688 9.172 1 24.52 1 MET B O 1
ATOM 1043 N N . ARG B 1 2 ? -24.359 46.938 7.457 1 28.95 2 ARG B N 1
ATOM 1044 C CA . ARG B 1 2 ? -24.594 45.531 7.328 1 28.95 2 ARG B CA 1
ATOM 1045 C C . ARG B 1 2 ? -23.281 44.781 7.125 1 28.95 2 ARG B C 1
ATOM 1047 O O . ARG B 1 2 ? -22.328 45.312 6.547 1 28.95 2 ARG B O 1
ATOM 1054 N N . ASN B 1 3 ? -23.016 43.5 7.887 1 23.52 3 ASN B N 1
ATOM 1055 C CA . ASN B 1 3 ? -22.234 42.438 8.5 1 23.52 3 ASN B CA 1
ATOM 1056 C C . ASN B 1 3 ? -21.531 41.562 7.457 1 23.52 3 ASN B C 1
ATOM 1058 O O . ASN B 1 3 ? -22.094 40.594 6.961 1 23.52 3 ASN B O 1
ATOM 1062 N N . GLY B 1 4 ? -20.953 42.062 6.465 1 26.77 4 GLY B N 1
ATOM 1063 C CA . GLY B 1 4 ? -20.328 41.594 5.234 1 26.77 4 GLY B CA 1
ATOM 1064 C C . GLY B 1 4 ? -19.172 40.625 5.477 1 26.77 4 GLY B C 1
ATOM 1065 O O . GLY B 1 4 ? -18.031 41.062 5.617 1 26.77 4 GLY B O 1
ATOM 1066 N N . LEU B 1 5 ? -19.188 39.562 6.422 1 28.17 5 LEU B N 1
ATOM 1067 C CA . LEU B 1 5 ? -18.312 38.562 7.02 1 28.17 5 LEU B CA 1
ATOM 1068 C C . LEU B 1 5 ? -17.578 37.781 5.945 1 28.17 5 LEU B C 1
ATOM 1070 O O . LEU B 1 5 ? -18.188 36.969 5.23 1 28.17 5 LEU B O 1
ATOM 1074 N N . TRP B 1 6 ? -16.844 38.406 5.078 1 26.08 6 TRP B N 1
ATOM 1075 C CA . TRP B 1 6 ? -15.977 37.875 4.035 1 26.08 6 TRP B CA 1
ATOM 1076 C C . TRP B 1 6 ? -15.094 36.75 4.578 1 26.08 6 TRP B C 1
ATOM 1078 O O . TRP B 1 6 ? -14.383 36.938 5.57 1 26.08 6 TRP B O 1
ATOM 1088 N N . SER B 1 7 ? -15.5 35.438 4.543 1 26.98 7 SER B N 1
ATOM 1089 C CA . SER B 1 7 ? -15.023 34.094 4.852 1 26.98 7 SER B CA 1
ATOM 1090 C C . SER B 1 7 ? -13.633 33.844 4.277 1 26.98 7 SER B C 1
ATOM 1092 O O . SER B 1 7 ? -13.422 33.969 3.068 1 26.98 7 SER B O 1
ATOM 1094 N N . LEU B 1 8 ? -12.523 34.438 4.777 1 27.81 8 LEU B N 1
ATOM 1095 C CA . LEU B 1 8 ? -11.094 34.344 4.488 1 27.81 8 LEU B CA 1
ATOM 1096 C C . LEU B 1 8 ? -10.703 32.906 4.148 1 27.81 8 LEU B C 1
ATOM 1098 O O . LEU B 1 8 ? -11.031 31.969 4.887 1 27.81 8 LEU B O 1
ATOM 1102 N N . GLU B 1 9 ? -10.555 32.625 2.865 1 27.53 9 GLU B N 1
ATOM 1103 C CA . GLU B 1 9 ? -10.039 31.438 2.205 1 27.53 9 GLU B CA 1
ATOM 1104 C C . GLU B 1 9 ? -8.648 31.078 2.732 1 27.53 9 GLU B C 1
ATOM 1106 O O . GLU B 1 9 ? -7.656 31.703 2.359 1 27.53 9 GLU B O 1
ATOM 1111 N N . LEU B 1 10 ? -8.344 30.922 4.023 1 30.02 10 LEU B N 1
ATOM 1112 C CA . LEU B 1 10 ? -7.094 30.5 4.648 1 30.02 10 LEU B CA 1
ATOM 1113 C C . LEU B 1 10 ? -6.398 29.438 3.799 1 30.02 10 LEU B C 1
ATOM 1115 O O . LEU B 1 10 ? -6.98 28.391 3.502 1 30.02 10 LEU B O 1
ATOM 1119 N N . ILE B 1 11 ? -5.652 29.891 2.77 1 30.38 11 ILE B N 1
ATOM 1120 C CA . ILE B 1 11 ? -4.793 29.109 1.885 1 30.38 11 ILE B CA 1
ATOM 1121 C C . ILE B 1 11 ? -3.703 28.406 2.701 1 30.38 11 ILE B C 1
ATOM 1123 O O . ILE B 1 11 ? -2.791 29.078 3.211 1 30.38 11 ILE B O 1
ATOM 1127 N N . THR B 1 12 ? -3.789 27.828 3.814 1 31.11 12 THR B N 1
ATOM 1128 C CA . THR B 1 12 ? -2.801 27.125 4.617 1 31.11 12 THR B CA 1
ATOM 1129 C C . THR B 1 12 ? -1.932 26.219 3.738 1 31.11 12 THR B C 1
ATOM 1131 O O . THR B 1 12 ? -2.436 25.297 3.092 1 31.11 12 THR B O 1
ATOM 1134 N N . LYS B 1 13 ? -0.976 26.812 2.939 1 30 13 LYS B N 1
ATOM 1135 C CA . LYS B 1 13 ? 0.067 26.141 2.172 1 30 13 LYS B CA 1
ATOM 1136 C C . LYS B 1 13 ? 0.885 25.203 3.061 1 30 13 LYS B C 1
ATOM 1138 O O . LYS B 1 13 ? 1.582 25.656 3.971 1 30 13 LYS B O 1
ATOM 1143 N N . PHE B 1 14 ? 0.453 24.219 3.566 1 29.56 14 PHE B N 1
ATOM 1144 C CA . PHE B 1 14 ? 1.123 23.234 4.406 1 29.56 14 PHE B CA 1
ATOM 1145 C C . PHE B 1 14 ? 2.363 22.688 3.711 1 29.56 14 PHE B C 1
ATOM 1147 O O . PHE B 1 14 ? 2.258 22 2.688 1 29.56 14 PHE B O 1
ATOM 1154 N N . TYR B 1 15 ? 3.471 23.594 3.514 1 26.66 15 TYR B N 1
ATOM 1155 C CA . 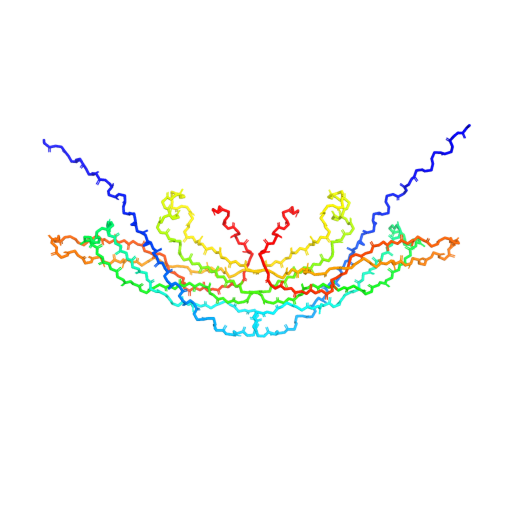TYR B 1 15 ? 4.684 22.906 3.076 1 26.66 15 TYR B CA 1
ATOM 1156 C C . TYR B 1 15 ? 5.172 21.922 4.133 1 26.66 15 TYR B C 1
ATOM 1158 O O . TYR B 1 15 ? 5.512 22.328 5.25 1 26.66 15 TYR B O 1
ATOM 1166 N N . VAL B 1 16 ? 4.578 20.922 4.398 1 28.77 16 VAL B N 1
ATOM 1167 C CA . VAL B 1 16 ? 5.043 19.875 5.305 1 28.77 16 VAL B CA 1
ATOM 1168 C C . VAL B 1 16 ? 6.398 19.344 4.832 1 28.77 16 VAL B C 1
ATOM 1170 O O . VAL B 1 16 ? 6.527 18.875 3.699 1 28.77 16 VAL B O 1
ATOM 1173 N N . LEU B 1 17 ? 7.57 20.047 5.137 1 27 17 LEU B N 1
ATOM 1174 C CA . LEU B 1 17 ? 8.891 19.469 4.965 1 27 17 LEU B CA 1
ATOM 1175 C C . LEU B 1 17 ? 9 18.141 5.711 1 27 17 LEU B C 1
ATOM 1177 O O . LEU B 1 17 ? 9 18.109 6.945 1 27 17 LEU B O 1
ATOM 1181 N N . ASN B 1 18 ? 8.297 17.25 5.445 1 28.75 18 ASN B N 1
ATOM 1182 C CA . ASN B 1 18 ? 8.156 15.977 6.152 1 28.75 18 ASN B CA 1
ATOM 1183 C C . ASN B 1 18 ? 9.43 15.148 6.074 1 28.75 18 ASN B C 1
ATOM 1185 O O . ASN B 1 18 ? 9.797 14.664 5 1 28.75 18 ASN B O 1
ATOM 1189 N N . TYR B 1 19 ? 10.562 15.727 6.656 1 26.94 19 TYR B N 1
ATOM 1190 C CA . TYR B 1 19 ? 11.625 14.742 6.766 1 26.94 19 TYR B CA 1
ATOM 1191 C C . TYR B 1 19 ? 11.203 13.578 7.648 1 26.94 19 TYR B C 1
ATOM 1193 O O . TYR B 1 19 ? 10.883 13.758 8.82 1 26.94 19 TYR B O 1
ATOM 1201 N N . VAL B 1 20 ? 10.406 12.781 7.191 1 34.34 20 VAL B N 1
ATOM 1202 C CA . VAL B 1 20 ? 10.086 11.594 7.973 1 34.34 20 VAL B CA 1
ATOM 1203 C C . VAL B 1 20 ? 11.336 10.734 8.141 1 34.34 20 VAL B C 1
ATOM 1205 O O . VAL B 1 20 ? 12.07 10.492 7.176 1 34.34 20 VAL B O 1
ATOM 1208 N N . GLU B 1 21 ? 11.992 10.883 9.25 1 30.98 21 GLU B N 1
ATOM 1209 C CA . GLU B 1 21 ? 13.016 9.914 9.641 1 30.98 21 GLU B CA 1
ATOM 1210 C C . GLU B 1 21 ? 12.469 8.492 9.617 1 30.98 21 GLU B C 1
ATOM 1212 O O . GLU B 1 21 ? 11.391 8.227 10.148 1 30.98 21 GLU B O 1
ATOM 1217 N N . TYR B 1 22 ? 12.703 7.848 8.602 1 33.72 22 TYR B N 1
ATOM 1218 C CA . TYR B 1 22 ? 12.352 6.449 8.391 1 33.72 22 TYR B CA 1
ATOM 1219 C C . TYR B 1 22 ? 12.992 5.562 9.453 1 33.72 22 TYR B C 1
ATOM 1221 O O . TYR B 1 22 ? 14.203 5.648 9.695 1 33.72 22 TYR B O 1
ATOM 1229 N N . TRP B 1 23 ? 12.273 5.336 10.445 1 34.31 23 TRP B N 1
ATOM 1230 C CA . 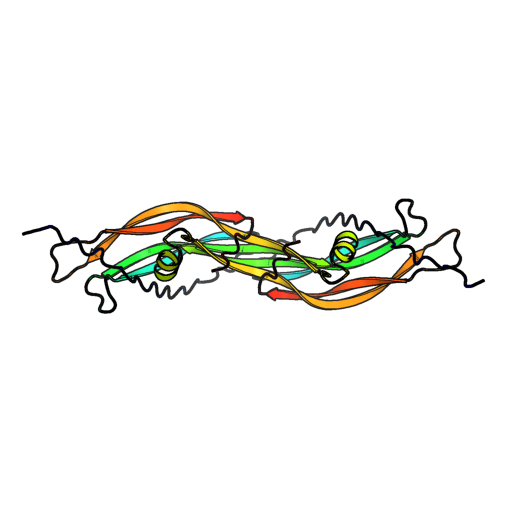TRP B 1 23 ? 12.766 4.34 11.391 1 34.31 23 TRP B CA 1
ATOM 1231 C C . TRP B 1 23 ? 12.734 2.943 10.773 1 34.31 23 TRP B C 1
ATOM 1233 O O . TRP B 1 23 ? 11.789 2.586 10.07 1 34.31 23 TRP B O 1
ATOM 1243 N N . PRO B 1 24 ? 13.719 2.332 10.531 1 37.16 24 PRO B N 1
ATOM 1244 C CA . PRO B 1 24 ? 13.914 0.986 9.992 1 37.16 24 PRO B CA 1
ATOM 1245 C C . PRO B 1 24 ? 13.094 -0.071 10.727 1 37.16 24 PRO B C 1
ATOM 1247 O O . PRO B 1 24 ? 13.148 -1.253 10.375 1 37.16 24 PRO B O 1
ATOM 1250 N N . VAL B 1 25 ? 11.812 0.067 11.07 1 41.12 25 VAL B N 1
ATOM 1251 C CA . VAL B 1 25 ? 11.391 -1.061 11.898 1 41.12 25 VAL B CA 1
ATOM 1252 C C . VAL B 1 25 ? 11.039 -2.25 11.008 1 41.12 25 VAL B C 1
ATOM 1254 O O . VAL B 1 25 ? 10.695 -2.078 9.836 1 41.12 25 VAL B O 1
ATOM 1257 N N . GLY B 1 26 ? 11.508 -3.471 11.328 1 47.66 26 GLY B N 1
ATOM 1258 C CA . GLY B 1 26 ? 11.297 -4.816 10.82 1 47.66 26 GLY B CA 1
ATOM 1259 C C . GLY B 1 26 ? 9.883 -5.055 10.32 1 47.66 26 GLY B C 1
ATOM 1260 O O . GLY B 1 26 ? 9.523 -4.602 9.227 1 47.66 26 GLY B O 1
ATOM 1261 N N . ASN B 1 27 ? 8.844 -5.555 11.195 1 62.19 27 ASN B N 1
ATOM 1262 C CA . ASN B 1 27 ? 7.527 -6.164 11.094 1 62.19 27 ASN B CA 1
ATOM 1263 C C . ASN B 1 27 ? 6.473 -5.145 10.664 1 62.19 27 ASN B C 1
ATOM 1265 O O . ASN B 1 27 ? 6.777 -3.965 10.492 1 62.19 27 ASN B O 1
ATOM 1269 N N . ASN B 1 28 ? 5.457 -5.809 10.297 1 71.5 28 ASN B N 1
ATOM 1270 C CA . ASN B 1 28 ? 4.258 -4.992 10.148 1 71.5 28 ASN B CA 1
ATOM 1271 C C . ASN B 1 28 ? 4.145 -3.953 11.258 1 71.5 28 ASN B C 1
ATOM 1273 O O . ASN B 1 28 ? 3.902 -4.301 12.414 1 71.5 28 ASN B O 1
ATOM 1277 N N . ASN B 1 29 ? 4.566 -2.738 10.82 1 82.94 29 ASN B N 1
ATOM 1278 C CA . ASN B 1 29 ? 4.555 -1.683 11.828 1 82.94 29 ASN B CA 1
ATOM 1279 C C . ASN B 1 29 ? 4.035 -0.366 11.25 1 82.94 29 ASN B C 1
ATOM 1281 O O . ASN B 1 29 ? 4.309 -0.037 10.094 1 82.94 29 ASN B O 1
ATOM 1285 N N . SER B 1 30 ? 3.223 0.317 11.914 1 89.81 30 SER B N 1
ATOM 1286 C CA . SER B 1 30 ? 2.725 1.673 11.703 1 89.81 30 SER B CA 1
ATOM 1287 C C . SER B 1 30 ? 2.768 2.482 12.992 1 89.81 30 SER B C 1
ATOM 1289 O O . SER B 1 30 ? 2.07 2.158 13.961 1 89.81 30 SER B O 1
ATOM 1291 N N . LEU B 1 31 ? 3.576 3.498 12.961 1 92.5 31 LEU B N 1
ATOM 1292 C CA . LEU B 1 31 ? 3.838 4.215 14.203 1 92.5 31 LEU B CA 1
ATOM 1293 C C . LEU B 1 31 ? 3.523 5.699 14.055 1 92.5 31 LEU B C 1
ATOM 1295 O O . LEU B 1 31 ? 3.582 6.242 12.945 1 92.5 31 LEU B O 1
ATOM 1299 N N . LEU B 1 32 ? 3.215 6.281 15.258 1 93.81 32 LEU B N 1
ATOM 1300 C CA . LEU B 1 32 ? 3.029 7.727 15.289 1 93.81 32 LEU B CA 1
ATOM 1301 C C . LEU B 1 32 ? 4.332 8.453 14.977 1 93.81 32 LEU B C 1
ATOM 1303 O O . LEU B 1 32 ? 5.383 8.125 15.539 1 93.81 32 LEU B O 1
ATOM 1307 N N . HIS B 1 33 ? 4.281 9.32 14.07 1 89.31 33 HIS B N 1
ATOM 1308 C CA . HIS B 1 33 ? 5.422 10.133 13.656 1 89.31 33 HIS B CA 1
ATOM 1309 C C . HIS B 1 33 ? 5.113 11.617 13.766 1 89.31 33 HIS B C 1
ATOM 1311 O O . HIS B 1 33 ? 4.234 12.125 13.062 1 89.31 33 HIS B O 1
ATOM 1317 N N . PRO B 1 34 ? 5.879 12.305 14.555 1 90.62 34 PRO B N 1
ATOM 1318 C CA . PRO B 1 34 ? 5.633 13.742 14.688 1 90.62 34 PRO B CA 1
ATOM 1319 C C . PRO B 1 34 ? 6.23 14.555 13.531 1 90.62 34 PRO B C 1
ATOM 1321 O O . PRO B 1 34 ? 7.254 14.164 12.969 1 90.62 34 PRO B O 1
ATOM 1324 N N . PHE B 1 35 ? 5.527 15.633 13.164 1 82.62 35 PHE B N 1
ATOM 1325 C CA . PHE B 1 35 ? 6.055 16.609 12.211 1 82.62 35 PHE B CA 1
ATOM 1326 C C . PHE B 1 35 ? 5.453 17.984 12.453 1 82.62 35 PHE B C 1
ATOM 1328 O O . PHE B 1 35 ? 4.41 18.109 13.094 1 82.62 35 PHE B O 1
ATOM 1335 N N . ASN B 1 36 ? 6.195 18.938 12.016 1 82.94 36 ASN B N 1
ATOM 1336 C CA . ASN B 1 36 ? 5.75 20.312 12.211 1 82.94 36 ASN B CA 1
ATOM 1337 C C . ASN B 1 36 ? 4.859 20.797 11.07 1 82.94 36 ASN B C 1
ATOM 1339 O O . ASN B 1 36 ? 5.129 20.5 9.906 1 82.94 36 ASN B O 1
ATOM 1343 N N . VAL B 1 37 ? 3.83 21.453 11.562 1 81.06 37 VAL B N 1
ATOM 1344 C CA . VAL B 1 37 ? 2.965 22.094 10.578 1 81.06 37 VAL B CA 1
ATOM 1345 C C . VAL B 1 37 ? 2.916 23.594 10.836 1 81.06 37 VAL B C 1
ATOM 1347 O O . VAL B 1 37 ? 2.639 24.031 11.961 1 81.06 37 VAL B O 1
ATOM 1350 N N . THR B 1 38 ? 3.23 24.297 9.828 1 81.25 38 THR B N 1
ATOM 1351 C CA . THR B 1 38 ? 3.133 25.75 9.914 1 81.25 38 THR B CA 1
ATOM 1352 C C . THR B 1 38 ? 1.891 26.25 9.188 1 81.25 38 THR B C 1
ATOM 1354 O O . THR B 1 38 ? 1.691 25.953 8.008 1 81.25 38 THR B O 1
ATOM 1357 N N . ILE B 1 39 ? 1.155 27 10.008 1 75.75 39 ILE B N 1
ATOM 1358 C CA . ILE B 1 39 ? -0.076 27.547 9.453 1 75.75 39 ILE B CA 1
ATOM 1359 C C . ILE B 1 39 ? 0.055 29.062 9.297 1 75.75 39 ILE B C 1
ATOM 1361 O O . ILE B 1 39 ? 0.497 29.75 10.219 1 75.75 39 ILE B O 1
ATOM 1365 N N . ARG B 1 40 ? -0.32 29.453 8.148 1 77.19 40 ARG B N 1
ATOM 1366 C CA . ARG B 1 40 ? -0.32 30.875 7.867 1 77.19 40 ARG B CA 1
ATOM 1367 C C . ARG B 1 40 ? -1.701 31.344 7.426 1 77.19 40 ARG B C 1
ATOM 1369 O O . ARG B 1 40 ? -2.4 30.641 6.699 1 77.19 40 ARG B O 1
ATOM 1376 N N . SER B 1 41 ? -2.041 32.562 7.855 1 72.12 41 SER B N 1
ATOM 1377 C CA . SER B 1 41 ? -3.336 33.125 7.457 1 72.12 41 SER B CA 1
ATOM 1378 C C . SER B 1 41 ? -3.344 33.5 5.984 1 72.12 41 SER B C 1
ATOM 1380 O O . SER B 1 41 ? -4.395 33.5 5.34 1 72.12 41 SER B O 1
ATOM 1382 N N . ASP B 1 42 ? -2.307 33.906 5.492 1 70.25 42 ASP B N 1
ATOM 1383 C CA . ASP B 1 42 ? -2.135 34.312 4.098 1 70.25 42 ASP B CA 1
ATOM 1384 C C . ASP B 1 42 ? -0.698 34.094 3.637 1 70.25 42 ASP B C 1
ATOM 1386 O O . ASP B 1 42 ? 0.135 33.594 4.402 1 70.25 42 ASP B O 1
ATOM 1390 N N . ARG B 1 43 ? -0.457 34.312 2.305 1 73.88 43 ARG B N 1
ATOM 1391 C CA . ARG B 1 43 ? 0.86 34.094 1.724 1 73.88 43 ARG B CA 1
ATOM 1392 C C . ARG B 1 43 ? 1.928 34.906 2.432 1 73.88 43 ARG B C 1
ATOM 1394 O O . ARG B 1 43 ? 3.088 34.5 2.508 1 73.88 43 ARG B O 1
ATOM 1401 N N . ARG B 1 44 ? 1.466 36.062 3.002 1 74.25 44 ARG B N 1
ATOM 1402 C CA . ARG B 1 44 ? 2.406 36.969 3.656 1 74.25 44 ARG B CA 1
ATOM 1403 C C . ARG B 1 44 ? 2.672 36.531 5.094 1 74.25 44 ARG B C 1
ATOM 1405 O O . ARG B 1 44 ? 3.627 37 5.719 1 74.25 44 ARG B O 1
ATOM 1412 N N . GLY B 1 45 ? 1.881 35.594 5.531 1 75.12 45 GLY B N 1
ATOM 1413 C CA . GLY B 1 45 ? 2.018 35.156 6.91 1 75.12 45 GLY B CA 1
ATOM 1414 C C . GLY B 1 45 ? 1.625 36.219 7.918 1 75.12 45 GLY B C 1
ATOM 1415 O O . GLY B 1 45 ? 2.297 36.406 8.938 1 75.12 45 GLY B O 1
ATOM 1416 N N . THR B 1 46 ? 0.576 36.938 7.602 1 76.69 46 THR B N 1
ATOM 1417 C CA . THR B 1 46 ? 0.09 37.938 8.539 1 76.69 46 THR B CA 1
ATOM 1418 C C . THR B 1 46 ? -0.133 37.312 9.922 1 76.69 46 THR B C 1
ATOM 1420 O O . THR B 1 46 ? 0.219 37.938 10.938 1 76.69 46 THR B O 1
ATOM 1423 N N . CYS B 1 47 ? -0.818 36.156 9.867 1 77.69 47 CYS B N 1
ATOM 1424 C CA . CYS B 1 47 ? -0.922 35.344 11.062 1 77.69 47 CYS B CA 1
ATOM 1425 C C . CYS B 1 47 ? -0.238 34 10.844 1 77.69 47 CYS B C 1
ATOM 1427 O O . CYS B 1 47 ? -0.323 33.406 9.758 1 77.69 47 CYS B O 1
ATOM 1429 N N . LYS B 1 48 ? 0.558 33.594 11.898 1 79.56 48 LYS B N 1
ATOM 1430 C CA . LYS B 1 48 ? 1.253 32.312 11.719 1 79.56 48 LYS B CA 1
ATOM 1431 C C . LYS B 1 48 ? 1.349 31.562 13.039 1 79.56 48 LYS B C 1
ATOM 1433 O O . LYS B 1 48 ? 1.238 32.156 14.117 1 79.56 48 LYS B O 1
ATOM 1438 N N . GLY B 1 49 ? 1.467 30.234 12.875 1 79.94 49 GLY B N 1
ATOM 1439 C CA . GLY B 1 49 ? 1.675 29.344 14 1 79.94 49 GLY B CA 1
ATOM 1440 C C . GLY B 1 49 ? 2.223 27.984 13.594 1 79.94 49 GLY B C 1
ATOM 1441 O O . GLY B 1 49 ? 1.904 27.469 12.516 1 79.94 49 GLY B O 1
ATOM 1442 N N . THR B 1 50 ? 3.131 27.5 14.352 1 81.81 50 THR B N 1
ATOM 1443 C CA . THR B 1 50 ? 3.693 26.172 14.102 1 81.81 50 THR B CA 1
ATOM 1444 C C . THR B 1 50 ? 3.299 25.203 15.211 1 81.81 50 THR B C 1
ATOM 1446 O O . THR B 1 50 ? 3.354 25.547 16.391 1 81.81 50 THR B O 1
ATOM 1449 N N . HIS B 1 51 ? 2.865 24.094 14.75 1 82.81 51 HIS B N 1
ATOM 1450 C CA . HIS B 1 51 ? 2.41 23.078 15.703 1 82.81 51 HIS B CA 1
ATOM 1451 C C . HIS B 1 51 ? 2.918 21.703 15.312 1 82.81 51 HIS B C 1
ATOM 1453 O O . HIS B 1 51 ? 3.135 21.422 14.133 1 82.81 51 HIS B O 1
ATOM 1459 N N . VAL B 1 52 ? 3.064 20.922 16.344 1 86.19 52 VAL B N 1
ATOM 1460 C CA . VAL B 1 52 ? 3.447 19.531 16.109 1 86.19 52 VAL B CA 1
ATOM 1461 C C . VAL B 1 52 ? 2.197 18.672 16.016 1 86.19 52 VAL B C 1
ATOM 1463 O O . VAL B 1 52 ? 1.313 18.734 16.875 1 86.19 52 VAL B O 1
ATOM 1466 N N . VAL B 1 53 ? 2.123 18 14.867 1 88.12 53 VAL B N 1
ATOM 1467 C CA . VAL B 1 53 ? 1.072 17 14.719 1 88.12 53 VAL B CA 1
ATOM 1468 C C . VAL B 1 53 ? 1.692 15.633 14.391 1 88.12 53 VAL B C 1
ATOM 1470 O O . VAL B 1 53 ? 2.9 15.539 14.164 1 88.12 53 VAL B O 1
ATOM 1473 N N . TYR B 1 54 ? 0.776 14.625 14.5 1 90.88 54 TYR B N 1
ATOM 1474 C CA . TYR B 1 54 ? 1.293 13.281 14.312 1 90.88 54 TYR B CA 1
ATOM 1475 C C . TYR B 1 54 ? 0.712 12.648 13.055 1 90.88 54 TYR B C 1
ATOM 1477 O O . TYR B 1 54 ? -0.468 12.828 12.742 1 90.88 54 TYR B O 1
ATOM 1485 N N . ALA B 1 55 ? 1.571 11.938 12.359 1 92.06 55 ALA B N 1
ATOM 1486 C CA . ALA B 1 55 ? 1.196 11.094 11.227 1 92.06 55 ALA B CA 1
ATOM 1487 C C . ALA B 1 55 ? 1.43 9.617 11.547 1 92.06 55 ALA B C 1
ATOM 1489 O O . ALA B 1 55 ? 1.94 9.281 12.625 1 92.06 55 ALA B O 1
ATOM 1490 N N . CYS B 1 56 ? 0.96 8.766 10.672 1 89.81 56 CYS B N 1
ATOM 1491 C CA . CYS B 1 56 ? 1.28 7.348 10.75 1 89.81 56 CYS B CA 1
ATOM 1492 C C . CYS B 1 56 ? 2.279 6.953 9.672 1 89.81 56 CYS B C 1
ATOM 1494 O O . CYS B 1 56 ? 2.031 7.164 8.477 1 89.81 56 CYS B O 1
ATOM 1496 N N . VAL B 1 57 ? 3.43 6.461 10.156 1 89.12 57 VAL B N 1
ATOM 1497 C CA . VAL B 1 57 ? 4.484 6.07 9.227 1 89.12 57 VAL B CA 1
ATOM 1498 C C . VAL B 1 57 ? 5.02 4.688 9.609 1 89.12 57 VAL B C 1
ATOM 1500 O O . VAL B 1 57 ? 5.141 4.367 10.797 1 89.12 57 VAL B O 1
ATOM 1503 N N . GLY B 1 58 ? 5.273 3.951 8.531 1 88.5 58 GLY B N 1
ATOM 1504 C CA . GLY B 1 58 ? 5.84 2.643 8.812 1 88.5 58 GLY B CA 1
ATOM 1505 C C . GLY B 1 58 ? 5.891 1.74 7.594 1 88.5 58 GLY B C 1
ATOM 1506 O O . GLY B 1 58 ? 6.082 2.213 6.473 1 88.5 58 GLY B O 1
ATOM 1507 N N . TYR B 1 59 ? 5.941 0.493 7.828 1 86.94 59 TYR B N 1
ATOM 1508 C CA . TYR B 1 59 ? 6 -0.559 6.82 1 86.94 59 TYR B CA 1
ATOM 1509 C C . TYR B 1 59 ? 4.871 -1.562 7.012 1 86.94 59 TYR B C 1
ATOM 1511 O O . TYR B 1 59 ? 4.703 -2.117 8.102 1 86.94 59 TYR B O 1
ATOM 1519 N N . CYS B 1 60 ? 4.125 -1.693 5.945 1 88.19 60 CYS B N 1
ATOM 1520 C CA . CYS B 1 60 ? 2.982 -2.598 6.031 1 88.19 60 CYS B CA 1
ATOM 1521 C C . CYS B 1 60 ? 3.123 -3.748 5.043 1 88.19 60 CYS B C 1
ATOM 1523 O O . CYS B 1 60 ? 3.791 -3.611 4.016 1 88.19 60 CYS B O 1
ATOM 1525 N N . GLU B 1 61 ? 2.514 -4.824 5.383 1 88.38 61 GLU B N 1
ATOM 1526 C CA . GLU B 1 61 ? 2.572 -6.039 4.574 1 88.38 61 GLU B CA 1
ATOM 1527 C C . GLU B 1 61 ? 2.025 -5.801 3.172 1 88.38 61 GLU B C 1
ATOM 1529 O O . GLU B 1 61 ? 1.03 -5.09 3 1 88.38 61 GLU B O 1
ATOM 1534 N N . SER B 1 62 ? 2.775 -6.371 2.221 1 88.25 62 SER B N 1
ATOM 1535 C CA . SER B 1 62 ? 2.342 -6.309 0.829 1 88.25 62 SER B CA 1
ATOM 1536 C C . SER B 1 62 ? 2.801 -7.539 0.053 1 88.25 62 SER B C 1
ATOM 1538 O O . SER B 1 62 ? 3.789 -8.18 0.418 1 88.25 62 SER B O 1
ATOM 1540 N N . SER B 1 63 ? 1.993 -7.797 -0.971 1 89.38 63 SER B N 1
ATOM 1541 C CA . SER B 1 63 ? 2.334 -8.938 -1.81 1 89.38 63 SER B CA 1
ATOM 1542 C C . SER B 1 63 ? 1.887 -8.719 -3.252 1 89.38 63 SER B C 1
ATOM 1544 O O . SER B 1 63 ? 0.971 -7.941 -3.512 1 89.38 63 SER B O 1
ATOM 1546 N N . ALA B 1 64 ? 2.613 -9.406 -4.133 1 89.81 64 ALA B N 1
ATOM 1547 C CA . ALA B 1 64 ? 2.273 -9.492 -5.551 1 89.81 64 ALA B CA 1
ATOM 1548 C C . ALA B 1 64 ? 2.457 -10.906 -6.078 1 89.81 64 ALA B C 1
ATOM 1550 O O . ALA B 1 64 ? 3.541 -11.484 -5.961 1 89.81 64 ALA B O 1
ATOM 1551 N N . PHE B 1 65 ? 1.39 -11.367 -6.648 1 87.94 65 PHE B N 1
ATOM 1552 C CA . PHE B 1 65 ? 1.36 -12.75 -7.117 1 87.94 65 PHE B CA 1
ATOM 1553 C C . PHE B 1 65 ? 0.965 -12.812 -8.586 1 87.94 65 PHE B C 1
ATOM 1555 O O . PHE B 1 65 ? 0.185 -11.984 -9.062 1 87.94 65 PHE B O 1
ATOM 1562 N N . PRO B 1 66 ? 1.546 -13.875 -9.234 1 85.25 66 PRO B N 1
ATOM 1563 C CA . PRO B 1 66 ? 0.876 -14.172 -10.5 1 85.25 66 PRO B CA 1
ATOM 1564 C C . PRO B 1 66 ? -0.611 -14.469 -10.328 1 85.25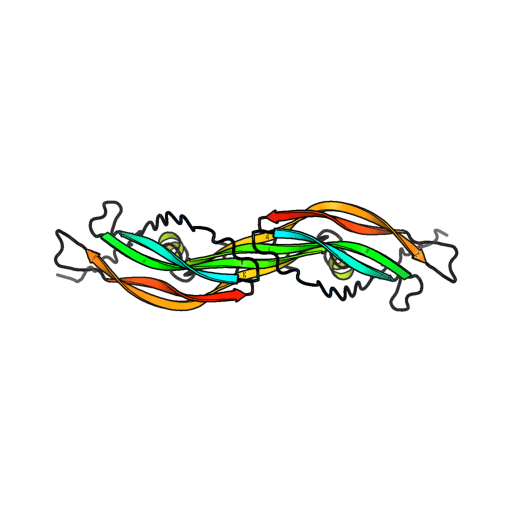 66 PRO B C 1
ATOM 1566 O O . PRO B 1 66 ? -0.995 -15.195 -9.406 1 85.25 66 PRO B O 1
ATOM 1569 N N . SER B 1 67 ? -1.425 -13.883 -11.227 1 83.56 67 SER B N 1
ATOM 1570 C CA . SER B 1 67 ? -2.869 -14 -11.047 1 83.56 67 SER B CA 1
ATOM 1571 C C . SER B 1 67 ? -3.336 -15.438 -11.234 1 83.56 67 SER B C 1
ATOM 1573 O O . SER B 1 67 ? -2.746 -16.188 -12.008 1 83.56 67 SER B O 1
ATOM 1575 N N . ARG B 1 68 ? -4.359 -15.617 -10.516 1 77.88 68 ARG B N 1
ATOM 1576 C CA . ARG B 1 68 ? -5.02 -16.906 -10.703 1 77.88 68 ARG B CA 1
ATOM 1577 C C . ARG B 1 68 ? -5.68 -16.984 -12.078 1 77.88 68 ARG B C 1
ATOM 1579 O O . ARG B 1 68 ? -5.938 -15.961 -12.711 1 77.88 68 ARG B O 1
ATOM 1586 N N . TYR B 1 69 ? -5.914 -18.156 -12.484 1 73.12 69 TYR B N 1
ATOM 1587 C CA . TYR B 1 69 ? -6.488 -18.375 -13.805 1 73.12 69 TYR B CA 1
ATOM 1588 C C . TYR B 1 69 ? -7.844 -17.688 -13.93 1 73.12 69 TYR B C 1
ATOM 1590 O O . TYR B 1 69 ? -8.156 -17.109 -14.969 1 73.12 69 TYR B O 1
ATOM 1598 N N . SER B 1 70 ? -8.609 -17.797 -12.836 1 76 70 SER B N 1
ATOM 1599 C CA . SER B 1 70 ? -9.922 -17.156 -12.875 1 76 70 SER B CA 1
ATOM 1600 C C . SER B 1 70 ? -9.805 -15.656 -13.125 1 76 70 SER B C 1
ATOM 1602 O O . SER B 1 70 ? -10.609 -15.078 -13.852 1 76 70 SER B O 1
ATOM 1604 N N . VAL B 1 71 ? -8.906 -15.086 -12.547 1 78.81 71 VAL B N 1
ATOM 1605 C CA . VAL B 1 71 ? -8.664 -13.656 -12.727 1 78.81 71 VAL B CA 1
ATOM 1606 C C . VAL B 1 71 ? -8.156 -13.398 -14.148 1 78.81 71 VAL B C 1
ATOM 1608 O O . VAL B 1 71 ? -8.57 -12.438 -14.797 1 78.81 71 VAL B O 1
ATOM 1611 N N . LEU B 1 72 ? -7.273 -14.281 -14.617 1 79.25 72 LEU B N 1
ATOM 1612 C CA . LEU B 1 72 ? -6.742 -14.148 -15.969 1 79.25 72 LEU B CA 1
ATOM 1613 C C . LEU B 1 72 ? -7.863 -14.203 -17 1 79.25 72 LEU B C 1
ATOM 1615 O O . LEU B 1 72 ? -7.969 -13.328 -17.859 1 79.25 72 LEU B O 1
ATOM 1619 N N . VAL B 1 73 ? -8.773 -15.109 -16.828 1 78.62 73 VAL B N 1
ATOM 1620 C CA . VAL B 1 73 ? -9.867 -15.297 -17.766 1 78.62 73 VAL B CA 1
ATOM 1621 C C . VAL B 1 73 ? -10.82 -14.102 -17.703 1 78.62 73 VAL B C 1
ATOM 1623 O O . VAL B 1 73 ? -11.234 -13.57 -18.734 1 78.62 73 VAL B O 1
ATOM 1626 N N . ALA B 1 74 ? -11.109 -13.797 -16.484 1 84.56 74 ALA B N 1
ATOM 1627 C CA . ALA B 1 74 ? -12.062 -12.703 -16.281 1 84.56 74 ALA B CA 1
ATOM 1628 C C . ALA B 1 74 ? -11.523 -11.398 -16.844 1 84.56 74 ALA B C 1
ATOM 1630 O O . ALA B 1 74 ? -12.289 -10.523 -17.266 1 84.56 74 ALA B O 1
ATOM 1631 N N . SER B 1 75 ? -10.297 -11.234 -16.953 1 82.75 75 SER B N 1
ATOM 1632 C CA . SER B 1 75 ? -9.672 -10.016 -17.453 1 82.75 75 SER B CA 1
ATOM 1633 C C . SER B 1 75 ? -9.203 -10.172 -18.891 1 82.75 75 SER B C 1
ATOM 1635 O O . SER B 1 75 ? -8.508 -9.305 -19.422 1 82.75 75 SER B O 1
ATOM 1637 N N . ASN B 1 76 ? -9.547 -11.234 -19.516 1 85.56 76 ASN B N 1
ATOM 1638 C CA . ASN B 1 76 ? -9.031 -11.555 -20.844 1 85.56 76 ASN B CA 1
ATOM 1639 C C . ASN B 1 76 ? -7.508 -11.5 -20.875 1 85.56 76 ASN B C 1
ATOM 1641 O O . ASN B 1 76 ? -6.926 -10.914 -21.781 1 85.56 76 ASN B O 1
ATOM 1645 N N . PHE B 1 77 ? -6.879 -11.992 -19.734 1 76.44 77 PHE B N 1
ATOM 1646 C CA . PHE B 1 77 ? -5.445 -12.227 -19.594 1 76.44 77 PHE B CA 1
ATOM 1647 C C . PHE B 1 77 ? -4.684 -10.906 -19.562 1 76.44 77 PHE B C 1
ATOM 1649 O O . PHE B 1 77 ? -3.494 -10.859 -19.875 1 76.44 77 PHE B O 1
ATOM 1656 N N . THR B 1 78 ? -5.367 -9.844 -19.172 1 82.88 78 THR B N 1
ATOM 1657 C CA . THR B 1 78 ? -4.707 -8.547 -19.062 1 82.88 78 THR B CA 1
ATOM 1658 C C . THR B 1 78 ? -4.207 -8.312 -17.641 1 82.88 78 THR B C 1
ATOM 1660 O O . THR B 1 78 ? -3.285 -7.523 -17.422 1 82.88 78 THR B O 1
ATOM 1663 N N . HIS B 1 79 ? -4.84 -9.008 -16.688 1 84.06 79 HIS B N 1
ATOM 1664 C CA . HIS B 1 79 ? -4.438 -8.875 -15.297 1 84.06 79 HIS B CA 1
ATOM 1665 C C . HIS B 1 79 ? -3.621 -10.078 -14.836 1 84.06 79 HIS B C 1
ATOM 1667 O O . HIS B 1 79 ? -4.145 -10.969 -14.164 1 84.06 79 HIS B O 1
ATOM 1673 N N . ASN B 1 80 ? -2.375 -10.008 -15.047 1 82.19 80 ASN B N 1
ATOM 1674 C CA . ASN B 1 80 ? -1.506 -11.164 -14.836 1 82.19 80 ASN B CA 1
ATOM 1675 C C . ASN B 1 80 ? -0.935 -11.188 -13.422 1 82.19 80 ASN B C 1
ATOM 1677 O O . ASN B 1 80 ? -0.407 -12.203 -12.977 1 82.19 80 ASN B O 1
ATOM 1681 N N . ILE B 1 81 ? -1.053 -9.961 -12.867 1 86.88 81 ILE B N 1
ATOM 1682 C CA . ILE B 1 81 ? -0.526 -9.867 -11.516 1 86.88 81 ILE B CA 1
ATOM 1683 C C . ILE B 1 81 ? -1.633 -9.414 -10.562 1 86.88 81 ILE B C 1
ATOM 1685 O O . ILE B 1 81 ? -2.406 -8.508 -10.883 1 86.88 81 ILE B O 1
ATOM 1689 N N . THR B 1 82 ? -1.755 -10.133 -9.453 1 84.5 82 THR B N 1
ATOM 1690 C CA . THR B 1 82 ? -2.629 -9.734 -8.352 1 84.5 82 THR B CA 1
ATOM 1691 C C . THR B 1 82 ? -1.812 -9.258 -7.156 1 84.5 82 THR B C 1
ATOM 1693 O O . THR B 1 82 ? -0.917 -9.969 -6.688 1 84.5 82 THR B O 1
ATOM 1696 N N . SER B 1 83 ? -2.098 -8.07 -6.789 1 86 83 SER B N 1
ATOM 1697 C CA . SER B 1 83 ? -1.361 -7.516 -5.656 1 86 83 SER B CA 1
ATOM 1698 C C . SER B 1 83 ? -2.301 -7.152 -4.512 1 86 83 SER B C 1
ATOM 1700 O O . SER B 1 83 ? -3.496 -6.934 -4.727 1 86 83 SER B O 1
ATOM 1702 N N . ALA B 1 84 ? -1.773 -7.285 -3.32 1 84.25 84 ALA B N 1
ATOM 1703 C CA . ALA B 1 84 ? -2.447 -6.867 -2.094 1 84.25 84 ALA B CA 1
ATOM 1704 C C . ALA B 1 84 ? -1.496 -6.098 -1.181 1 84.25 84 ALA B C 1
ATOM 1706 O O . ALA B 1 84 ? -0.315 -6.438 -1.078 1 84.25 84 ALA B O 1
ATOM 1707 N N . SER B 1 85 ? -2.02 -5.09 -0.65 1 86.44 85 SER B N 1
ATOM 1708 C CA . SER B 1 85 ? -1.177 -4.312 0.251 1 86.44 85 SER B CA 1
ATOM 1709 C C . SER B 1 85 ? -1.985 -3.744 1.411 1 86.44 85 SER B C 1
ATOM 1711 O O . SER B 1 85 ? -3.18 -3.469 1.268 1 86.44 85 SER B O 1
ATOM 1713 N N . ARG B 1 86 ? -1.365 -3.703 2.469 1 86.44 86 ARG B N 1
ATOM 1714 C CA . ARG B 1 86 ? -1.837 -2.885 3.582 1 86.44 86 ARG B CA 1
ATOM 1715 C C . ARG B 1 86 ? -1.076 -1.564 3.65 1 86.44 86 ARG B C 1
ATOM 1717 O O . ARG B 1 86 ? 0.051 -1.465 3.16 1 86.44 86 ARG B O 1
ATOM 1724 N N . CYS B 1 87 ? -1.727 -0.6 4.18 1 86.88 87 CYS B N 1
ATOM 1725 C CA . CYS B 1 87 ? -1.15 0.735 4.285 1 86.88 87 CYS B CA 1
ATOM 1726 C C . CYS B 1 87 ? -1.317 1.291 5.695 1 86.88 87 CYS B C 1
ATOM 1728 O O . CYS B 1 87 ? -2.223 0.883 6.422 1 86.88 87 CYS B O 1
ATOM 1730 N N . CYS B 1 88 ? -0.406 2.152 6.02 1 89.19 88 CYS B N 1
ATOM 1731 C CA . CYS B 1 88 ? -0.572 2.871 7.277 1 89.19 88 CYS B CA 1
ATOM 1732 C C . CYS B 1 88 ? -1.884 3.646 7.293 1 89.19 88 CYS B C 1
ATOM 1734 O O . CYS B 1 88 ? -2.236 4.297 6.309 1 89.19 88 CYS B O 1
ATOM 1736 N N . THR B 1 89 ? -2.592 3.551 8.398 1 91.31 89 THR B N 1
ATOM 1737 C CA . THR B 1 89 ? -3.846 4.273 8.578 1 91.31 89 THR B CA 1
ATOM 1738 C C . THR B 1 89 ? -3.889 4.945 9.945 1 91.31 89 THR B C 1
ATOM 1740 O O . THR B 1 89 ? -3.285 4.457 10.906 1 91.31 89 THR B O 1
ATOM 1743 N N . ILE B 1 90 ? -4.469 6.105 9.938 1 91.44 90 ILE B N 1
ATOM 1744 C CA . ILE B 1 90 ? -4.785 6.758 11.203 1 91.44 90 ILE B CA 1
ATOM 1745 C C . ILE B 1 90 ? -6.062 6.16 11.789 1 91.44 90 ILE B C 1
ATOM 1747 O O . ILE B 1 90 ? -7.168 6.504 11.359 1 91.44 90 ILE B O 1
ATOM 1751 N N . SER B 1 91 ? -5.902 5.25 12.789 1 93.06 91 SER B N 1
ATOM 1752 C CA . SER B 1 91 ? -7.039 4.52 13.336 1 93.06 91 SER B CA 1
ATOM 1753 C C . SER B 1 91 ? -7.77 5.34 14.391 1 93.06 91 SER B C 1
ATOM 1755 O O . SER B 1 91 ? -8.922 5.059 14.719 1 93.06 91 SER B O 1
ATOM 1757 N N . LYS B 1 92 ? -7.125 6.25 15.008 1 95.06 92 LYS B N 1
ATOM 1758 C CA . LYS B 1 92 ? -7.68 7.258 15.906 1 95.06 92 LYS B CA 1
ATOM 1759 C C . LYS B 1 92 ? -7.074 8.633 15.633 1 95.06 92 LYS B C 1
ATOM 1761 O O . LYS B 1 92 ? -5.871 8.75 15.406 1 95.06 92 LYS B O 1
ATOM 1766 N N . ASP B 1 93 ? -7.98 9.562 15.562 1 92.5 93 ASP B N 1
ATOM 1767 C CA . ASP B 1 93 ? -7.48 10.914 15.336 1 92.5 93 ASP B CA 1
ATOM 1768 C C . ASP B 1 93 ? -8.078 11.898 16.344 1 92.5 93 ASP B C 1
ATOM 1770 O O . ASP B 1 93 ? -8.977 11.539 17.109 1 92.5 93 ASP B O 1
ATOM 1774 N N . ALA B 1 94 ? -7.449 13.055 16.422 1 93.12 94 ALA B N 1
ATOM 1775 C CA . ALA B 1 94 ? -7.93 14.172 17.219 1 93.12 94 ALA B CA 1
ATOM 1776 C C . ALA B 1 94 ? -7.789 15.492 16.453 1 93.12 94 ALA B C 1
ATOM 1778 O O . ALA B 1 94 ? -6.965 15.602 15.539 1 93.12 94 ALA B O 1
ATOM 1779 N N . LYS B 1 95 ? -8.688 16.344 16.844 1 86.44 95 LYS B N 1
ATOM 1780 C CA . LYS B 1 95 ? -8.562 17.719 16.328 1 86.44 95 LYS B CA 1
ATOM 1781 C C . LYS B 1 95 ? -7.926 18.625 17.375 1 86.44 95 LYS B C 1
ATOM 1783 O O . LYS B 1 95 ? -8.328 18.625 18.547 1 86.44 95 LYS B O 1
ATOM 1788 N N . ILE B 1 96 ? -6.926 19.297 16.938 1 83.38 96 ILE B N 1
ATOM 1789 C CA . ILE B 1 96 ? -6.27 20.219 17.859 1 83.38 96 ILE B CA 1
ATOM 1790 C C . ILE B 1 96 ? -6.508 21.656 17.406 1 83.38 96 ILE B C 1
ATOM 1792 O O . ILE B 1 96 ? -6.441 21.969 16.219 1 83.38 96 ILE B O 1
ATOM 1796 N N . LYS B 1 97 ? -6.801 22.453 18.406 1 82 97 LYS B N 1
ATOM 1797 C CA . LYS B 1 97 ? -6.973 23.875 18.141 1 82 97 LYS B CA 1
ATOM 1798 C C . LYS B 1 97 ? -5.629 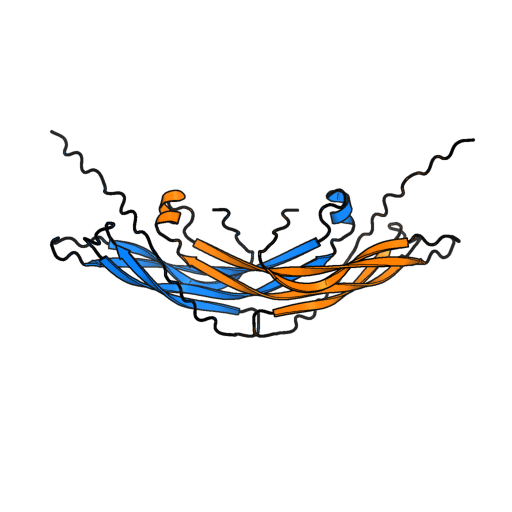24.609 18.141 1 82 97 LYS B C 1
ATOM 1800 O O . LYS B 1 97 ? -4.863 24.5 19.109 1 82 97 LYS B O 1
ATOM 1805 N N . VAL B 1 98 ? -5.387 25.188 17.016 1 78.19 98 VAL B N 1
ATOM 1806 C CA . VAL B 1 98 ? -4.113 25.891 16.891 1 78.19 98 VAL B CA 1
ATOM 1807 C C . VAL B 1 98 ? -4.355 27.391 16.922 1 78.19 98 VAL B C 1
ATOM 1809 O O . VAL B 1 98 ? -5.215 27.906 16.203 1 78.19 98 VAL B O 1
ATOM 1812 N N . ARG B 1 99 ? -3.635 28.062 17.797 1 78.81 99 ARG B N 1
ATOM 1813 C CA . ARG B 1 99 ? -3.699 29.516 17.875 1 78.81 99 ARG B CA 1
ATOM 1814 C C . ARG B 1 99 ? -2.625 30.172 17 1 78.81 99 ARG B C 1
ATOM 1816 O O . ARG B 1 99 ? -1.465 29.75 17.031 1 78.81 99 ARG B O 1
ATOM 1823 N N . LEU B 1 100 ? -3.102 31.031 16.203 1 80.25 100 LEU B N 1
ATOM 1824 C CA . LEU B 1 100 ? -2.16 31.75 15.344 1 80.25 100 LEU B CA 1
ATOM 1825 C C . LEU B 1 100 ? -1.722 33.062 15.992 1 80.25 100 LEU B C 1
ATOM 1827 O O . LEU B 1 100 ? -2.527 33.75 16.641 1 80.25 100 LEU B O 1
ATOM 1831 N N . ASP B 1 101 ? -0.475 33.312 15.922 1 81.81 101 ASP B N 1
ATOM 1832 C CA . ASP B 1 101 ? 0.06 34.594 16.359 1 81.81 101 ASP B CA 1
ATOM 1833 C C . ASP B 1 101 ? -0.097 35.656 15.273 1 81.81 101 ASP B C 1
ATOM 1835 O O . ASP B 1 101 ? 0.382 35.469 14.148 1 81.81 101 ASP B O 1
ATOM 1839 N N . CYS B 1 102 ? -0.934 36.688 15.703 1 82.75 102 CYS B N 1
AT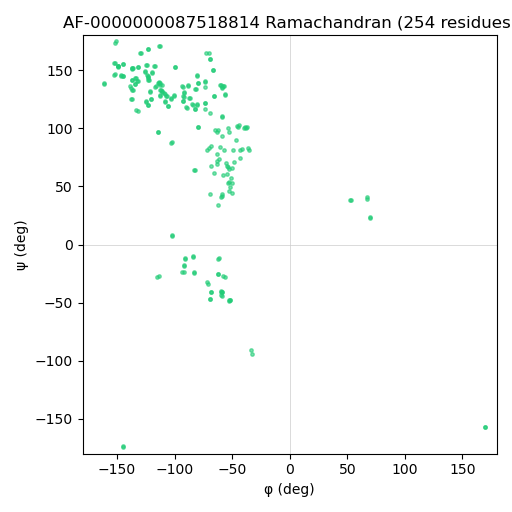OM 1840 C CA . CYS B 1 102 ? -1.11 37.812 14.805 1 82.75 102 CYS B CA 1
ATOM 1841 C C . CYS B 1 102 ? -0.531 39.094 15.406 1 82.75 102 CYS B C 1
ATOM 1843 O O . CYS B 1 102 ? -1.181 39.75 16.219 1 82.75 102 CYS B O 1
ATOM 1845 N N . PRO B 1 103 ? 0.682 39.406 15.016 1 76.88 103 PRO B N 1
ATOM 1846 C CA . PRO B 1 103 ? 1.314 40.562 15.641 1 76.88 103 PRO B CA 1
ATOM 1847 C C . PRO B 1 103 ? 0.435 41.812 15.586 1 76.88 103 PRO B C 1
ATOM 1849 O O . PRO B 1 103 ? 0.46 42.625 16.516 1 76.88 103 PRO B O 1
ATOM 1852 N N . ARG B 1 104 ? -0.192 42.25 14.492 1 73.69 104 ARG B N 1
ATOM 1853 C CA . ARG B 1 104 ? -0.939 43.5 14.383 1 73.69 104 ARG B CA 1
ATOM 1854 C C . ARG B 1 104 ? -2.408 43.281 14.734 1 73.69 104 ARG B C 1
ATOM 1856 O O . ARG B 1 104 ? -3.197 44.219 14.719 1 73.69 104 ARG B O 1
ATOM 1863 N N . ALA B 1 105 ? -2.852 42.031 14.828 1 62.81 105 ALA B N 1
ATOM 1864 C CA . ALA B 1 105 ? -4.277 41.812 15.055 1 62.81 105 ALA B CA 1
ATOM 1865 C C . ALA B 1 105 ? -4.523 41.219 16.438 1 62.81 105 ALA B C 1
ATOM 1867 O O . ALA B 1 105 ? -3.672 40.5 16.984 1 62.81 105 ALA B O 1
ATOM 1868 N N . ARG B 1 106 ? -5.398 41.812 17.219 1 62.75 106 ARG B N 1
ATOM 1869 C CA . ARG B 1 106 ? -5.812 41.406 18.562 1 62.75 106 ARG B CA 1
ATOM 1870 C C . ARG B 1 106 ? -6.477 40.031 18.516 1 62.75 106 ARG B C 1
ATOM 1872 O O . ARG B 1 106 ? -6.781 39.438 19.562 1 62.75 106 ARG B O 1
ATOM 1879 N N . HIS B 1 107 ? -6.781 39.594 17.281 1 59.06 107 HIS B N 1
ATOM 1880 C CA . HIS B 1 107 ? -7.559 38.344 17.266 1 59.06 107 HIS B CA 1
ATOM 1881 C C . HIS B 1 107 ? -6.723 37.156 16.781 1 59.06 107 HIS B C 1
ATOM 1883 O O . HIS B 1 107 ? -5.785 37.344 16 1 59.06 107 HIS B O 1
ATOM 1889 N N . HIS B 1 108 ? -6.895 36.188 17.703 1 60.84 108 HIS B N 1
ATOM 1890 C CA . HIS B 1 108 ? -6.312 34.906 17.312 1 60.84 108 HIS B CA 1
ATOM 1891 C C . HIS B 1 108 ? -7.316 34.062 16.531 1 60.84 108 HIS B C 1
ATOM 1893 O O . HIS B 1 108 ? -8.523 34.125 16.797 1 60.84 108 HIS B O 1
ATOM 1899 N N . ASP B 1 109 ? -6.992 33.781 15.312 1 62.44 109 ASP B N 1
ATOM 1900 C CA . ASP B 1 109 ? -7.801 32.781 14.641 1 62.44 109 ASP B CA 1
ATOM 1901 C C . ASP B 1 109 ? -7.371 31.359 15.047 1 62.44 109 ASP B C 1
ATOM 1903 O O . ASP B 1 109 ? -6.18 31.078 15.18 1 62.44 109 ASP B O 1
ATOM 1907 N N . ASP B 1 110 ? -8.43 30.641 15.633 1 67.38 110 ASP B N 1
ATOM 1908 C CA . ASP B 1 110 ? -8.141 29.234 15.914 1 67.38 110 ASP B CA 1
ATOM 1909 C C . ASP B 1 110 ? -8.453 28.359 14.703 1 67.38 110 ASP B C 1
ATOM 1911 O O . ASP B 1 110 ? -9.438 28.594 14 1 67.38 110 ASP B O 1
ATOM 1915 N N . ILE B 1 111 ? -7.469 27.641 14.367 1 72.81 111 ILE B N 1
ATOM 1916 C CA . ILE B 1 111 ? -7.684 26.656 13.32 1 72.81 111 ILE B CA 1
ATOM 1917 C C . ILE B 1 111 ? -7.574 25.25 13.898 1 72.81 111 ILE B C 1
ATOM 1919 O O . ILE B 1 111 ? -6.801 25.016 14.828 1 72.81 111 ILE B O 1
ATOM 1923 N N . GLU B 1 112 ? -8.477 24.422 13.438 1 78.38 112 GLU B N 1
ATOM 1924 C CA . GLU B 1 112 ? -8.391 23.031 13.859 1 78.38 112 GLU B CA 1
ATOM 1925 C C . GLU B 1 112 ? -7.574 22.203 12.875 1 78.38 112 GLU B C 1
ATOM 1927 O O . GLU B 1 112 ? -7.766 22.312 11.664 1 78.38 112 GLU B O 1
ATOM 1932 N N . ILE B 1 113 ? -6.641 21.453 13.484 1 80.81 113 ILE B N 1
ATOM 1933 C CA . ILE B 1 113 ? -5.812 20.578 12.648 1 80.81 113 ILE B CA 1
ATOM 1934 C C . ILE B 1 113 ? -5.938 19.141 13.133 1 80.81 113 ILE B C 1
ATOM 1936 O O . ILE B 1 113 ? -5.984 18.875 14.336 1 80.81 113 ILE B O 1
ATOM 1940 N N . LEU B 1 114 ? -5.969 18.297 12.172 1 87 114 LEU B N 1
ATOM 1941 C CA . LEU B 1 114 ? -6.059 16.875 12.484 1 87 114 LEU B CA 1
ATOM 1942 C C . LEU B 1 114 ? -4.691 16.312 12.875 1 87 114 LEU B C 1
ATOM 1944 O O . LEU B 1 114 ? -3.674 16.688 12.289 1 87 114 LEU B O 1
ATOM 1948 N N . THR B 1 115 ? -4.793 15.438 13.93 1 90 115 THR B N 1
ATOM 1949 C CA . THR B 1 115 ? -3.58 14.75 14.359 1 90 115 THR B CA 1
ATOM 1950 C C . THR B 1 115 ? -3.865 13.281 14.648 1 90 115 THR B C 1
ATOM 1952 O O . THR B 1 115 ? -4.926 12.945 15.188 1 90 115 THR B O 1
ATOM 1955 N N . ALA B 1 116 ? -2.932 12.445 14.281 1 94.44 116 ALA B N 1
ATOM 1956 C CA . ALA B 1 116 ? -3.082 11.023 14.555 1 94.44 116 ALA B CA 1
ATOM 1957 C C . ALA B 1 116 ? -2.869 10.727 16.031 1 94.44 116 ALA B C 1
ATOM 1959 O O . ALA B 1 116 ? -1.979 11.297 16.672 1 94.44 116 ALA B O 1
ATOM 1960 N N . ARG B 1 117 ? -3.695 9.812 16.562 1 96.5 117 ARG B N 1
ATOM 1961 C CA . ARG B 1 117 ? -3.537 9.352 17.938 1 96.5 117 ARG B CA 1
ATOM 1962 C C . ARG B 1 117 ? -3.168 7.875 17.969 1 96.5 117 ARG B C 1
ATOM 1964 O O . ARG B 1 117 ? -2.617 7.395 18.969 1 96.5 117 ARG B O 1
ATOM 1971 N N . ALA B 1 118 ? -3.605 7.156 16.922 1 95.94 118 ALA B N 1
ATOM 1972 C CA . ALA B 1 118 ? -3.256 5.746 16.797 1 95.94 118 ALA B CA 1
ATOM 1973 C C . ALA B 1 118 ? -3.092 5.352 15.328 1 95.94 118 ALA B C 1
ATOM 1975 O O . ALA B 1 118 ? -3.766 5.902 14.453 1 95.94 118 ALA B O 1
ATOM 1976 N N . CYS B 1 119 ? -2.168 4.453 15.18 1 92.69 119 CYS B N 1
ATOM 1977 C CA . CYS B 1 119 ? -1.835 4.004 13.836 1 92.69 119 CYS B CA 1
ATOM 1978 C C . CYS B 1 119 ? -1.981 2.494 13.711 1 92.69 119 CYS B C 1
ATOM 1980 O O . CYS B 1 119 ? -1.76 1.763 14.68 1 92.69 119 CYS B O 1
ATOM 1982 N N . HIS B 1 120 ? -2.396 2.078 12.531 1 91.69 120 HIS B N 1
ATOM 1983 C CA . HIS B 1 120 ? -2.463 0.656 12.219 1 91.69 120 HIS B CA 1
ATOM 1984 C C . HIS B 1 120 ? -2.309 0.416 10.719 1 91.69 120 HIS B C 1
ATOM 1986 O O . HIS B 1 120 ? -2.586 1.306 9.914 1 91.69 120 HIS B O 1
ATOM 1992 N N . CYS B 1 121 ? -1.642 -0.772 10.422 1 89.81 121 CYS B N 1
ATOM 1993 C CA . CYS B 1 121 ? -1.698 -1.206 9.031 1 89.81 121 CYS B CA 1
ATOM 1994 C C . CYS B 1 121 ? -3.076 -1.762 8.688 1 89.81 121 CYS B C 1
ATOM 1996 O O . CYS B 1 121 ? -3.572 -2.664 9.359 1 89.81 121 CYS B O 1
ATOM 1998 N N . ASP B 1 122 ? -3.713 -1.131 7.668 1 89.25 122 ASP B N 1
ATOM 1999 C CA . ASP B 1 122 ? -5.035 -1.544 7.207 1 89.25 122 ASP B CA 1
ATOM 2000 C C . ASP B 1 122 ? -5.172 -1.371 5.695 1 89.25 122 ASP B C 1
ATOM 2002 O O . ASP B 1 122 ? -4.176 -1.157 5 1 89.25 122 ASP B O 1
ATOM 2006 N N . MET B 1 123 ? -6.426 -1.604 5.188 1 83.25 123 MET B N 1
ATOM 2007 C CA . MET B 1 123 ? -6.656 -1.471 3.75 1 83.25 123 MET B CA 1
ATOM 2008 C C . MET B 1 123 ? -6.25 -0.085 3.26 1 83.25 123 MET B C 1
ATOM 2010 O O . MET B 1 123 ? -6.531 0.918 3.918 1 83.25 123 MET B O 1
ATOM 2014 N N . CYS B 1 124 ? -5.418 -0.135 2.172 1 73.62 124 CYS B N 1
ATOM 2015 C CA . CYS B 1 124 ? -4.992 1.133 1.59 1 73.62 124 CYS B CA 1
ATOM 2016 C C . CYS B 1 124 ? -6.195 1.952 1.13 1 73.62 124 CYS B C 1
ATOM 2018 O O . CYS B 1 124 ? -7.094 1.427 0.473 1 73.62 124 CYS B O 1
ATOM 2020 N N . ARG B 1 125 ? -6.473 3.01 1.774 1 60.75 125 ARG B N 1
ATOM 2021 C CA . ARG B 1 125 ? -7.527 3.904 1.309 1 60.75 125 ARG B CA 1
ATOM 2022 C C . ARG B 1 125 ? -7.008 4.844 0.225 1 60.75 125 ARG B C 1
ATOM 2024 O O . ARG B 1 125 ? -6.199 5.734 0.502 1 60.75 125 ARG B O 1
ATOM 2031 N N . LYS B 1 126 ? -6.586 4.316 -0.963 1 52.34 126 LYS B N 1
ATOM 2032 C CA . LYS B 1 126 ? -5.992 5.156 -2.002 1 52.34 126 LYS B CA 1
ATOM 2033 C C . LYS B 1 126 ? -6.797 6.438 -2.201 1 52.34 126 LYS B C 1
ATOM 2035 O O . LYS B 1 126 ? -8.023 6.395 -2.328 1 52.34 126 LYS B O 1
ATOM 2040 N N . SER B 1 127 ? -6.324 7.484 -1.658 1 46.91 127 SER B N 1
ATOM 2041 C CA . SER B 1 127 ? -6.922 8.781 -1.955 1 46.91 127 SER B CA 1
ATOM 2042 C C . SER B 1 127 ? -6.617 9.211 -3.387 1 46.91 127 SER B C 1
ATOM 2044 O O . SER B 1 127 ? -5.473 9.141 -3.834 1 46.91 127 SER B O 1
ATOM 2046 N N . ARG B 1 128 ? -7.297 8.82 -4.406 1 42.94 128 ARG B N 1
ATOM 2047 C CA . ARG B 1 128 ? -7.203 9.391 -5.746 1 42.94 128 ARG B CA 1
ATOM 2048 C C . ARG B 1 128 ? -7.324 10.914 -5.707 1 42.94 128 ARG B C 1
ATOM 2050 O O . ARG B 1 128 ? -8.359 11.445 -5.293 1 42.94 128 ARG B O 1
ATOM 2057 N N . TYR B 1 129 ? -6.625 11.672 -4.98 1 38.09 129 TYR B N 1
ATOM 20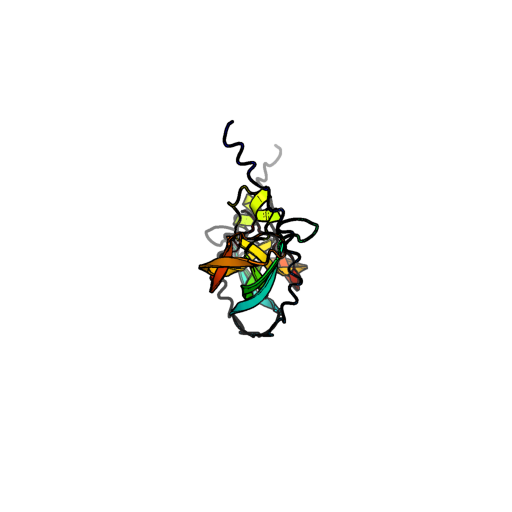58 C CA . TYR B 1 129 ? -6.75 13.078 -5.344 1 38.09 129 TYR B CA 1
ATOM 2059 C C . TYR B 1 129 ? -5.551 13.539 -6.168 1 38.09 129 TYR B C 1
ATOM 2061 O O . TYR B 1 129 ? -4.441 13.023 -6 1 38.09 129 TYR B O 1
#